Protein AF-A0A8J7UE55-F1 (afdb_monomer)

Secondary structure (DSSP, 8-state):
--PPPP-------------GGG---EEEEEEEE-SS-EEEEEEE-HHHHTT-EETTEE-TTT--S--PPEEEEEEEEE-SSSEEEEEE--SSTTSPP-EEEEE-TTS-EEEEEETTEEEEEEEEEE-SSEEEEEEE-SSPPPP-HHHHHHHHHHHHHTSSGGGB-S---S---TT-SSB-HHHHHHHHHHHHH-TT---TT-HHHHHHHHHHHHHTTT--STTHHHHHHH-TT--HHHHHHHHHHHHHHHHHHHHHSPPP-

Nearest PDB structures (foldseek):
  4qxz-assembly1_B  TM=2.255E-01  e=7.681E-02  Staphylococcus aureus subsp. aureus Mu50
  3s6p-assembly1_C  TM=3.732E-01  e=8.915E+00  Helicoverpa armigera stunt virus
  2qud-assembly1_B  TM=2.107E-01  e=5.389E+00  Pseudomonas phage PP7
  7kxk-assembly1_B  TM=2.171E-01  e=9.427E+00  Severe acute respiratory syndrome coronavirus 2

Foldseek 3Di:
DDDDDDDDDPDPPDPPPPPPPQDDQKWKDKFWDDPFKTKDKIFAFQQLLQLQAALVFGNPVSDDPGDGTDIWIWIWGDDDLFKIWIFTQHSDNPQGTTWMFGADNVSHGAWIDGSSAIFGWPDWDDDPTITMTMTRNRHHDAADPLLLQLLVQLLVCLVDPVQADLQDPLDEDPPRSHDQSNNSSQVSCCVRVNPPRGDCRRSSNSLLQVLCVPLVPPQDDDDSRNSSSNRPPNDSVSVSVSSVVSSVVSVVSVVVDDPRD

Mean predicted aligned error: 7.4 Å

Sequence (261 aa):
MKAKPWLFLVSMLAVSTAHADLYNDTIICNLKKTSTYYEGDCYVPNQVNDLAVNFAGLNPQYAKPYAPDRRVNTRIKPSDKSVWVGAMQGRKVEDPTLFELVLNDKGAPIYGKLPYGWFNVRQAVVTDKTLSVAFDASRQTPPTDADLLIVREAKRLLAKESDWNRRCTRKCSNEDKTYSIFCAMMKAQENVLGKGNVHYRQPAMQAFRETLNTMGKGRFDKHRLMDWNNHPDTTFAEVRELFDVTEKNMLKWRKEAPAAR

Radius of gyration: 22.14 Å; Cα contacts (8 Å, |Δi|>4): 472; chains: 1; bounding box: 92×38×64 Å

pLDDT: mean 88.35, std 16.39, range [35.41, 98.62]

Solvent-accessible surface area (backbone atoms only — not comparable to full-atom values): 14505 Å² total; per-residue (Å²): 142,82,87,81,85,82,82,81,82,79,80,78,78,75,82,76,78,83,76,74,88,79,72,72,38,52,34,43,32,54,21,38,51,59,98,78,35,30,39,37,42,27,37,35,25,42,38,46,58,57,56,14,44,34,69,96,13,77,38,71,92,52,40,70,78,94,56,76,58,44,78,34,66,31,37,34,26,82,71,57,80,48,36,28,44,37,38,24,72,27,80,45,91,85,41,64,61,28,30,33,38,36,33,42,99,86,60,48,67,48,32,33,47,40,52,64,35,34,24,36,43,71,46,76,49,79,58,98,54,35,40,38,40,30,28,39,47,55,27,31,51,57,46,51,73,68,28,53,50,21,50,53,45,19,46,58,61,46,69,48,68,88,21,50,35,52,77,50,78,87,75,71,62,96,80,60,82,48,31,23,70,62,39,23,43,53,50,16,27,31,74,72,62,33,86,90,62,59,54,89,54,35,48,46,53,44,40,49,53,56,47,37,73,71,72,42,80,79,46,47,72,96,47,51,63,45,36,35,51,44,33,89,87,56,46,64,68,57,54,54,46,51,49,54,53,26,53,54,49,42,59,48,43,45,70,70,45,74,78,88,127

Structure (mmCIF, N/CA/C/O backbone):
data_AF-A0A8J7UE55-F1
#
_entry.id   AF-A0A8J7UE55-F1
#
loop_
_atom_site.group_PDB
_atom_site.id
_atom_site.type_symbol
_atom_site.label_atom_id
_atom_site.label_alt_id
_atom_site.label_comp_id
_atom_site.label_asym_id
_atom_site.label_entity_id
_atom_site.label_seq_id
_atom_site.pdbx_PDB_ins_code
_atom_site.Cartn_x
_atom_site.Cartn_y
_atom_site.Cartn_z
_atom_site.occupancy
_atom_site.B_iso_or_equiv
_atom_site.auth_seq_id
_atom_site.auth_comp_id
_atom_site.auth_asym_id
_atom_site.auth_atom_id
_atom_site.pdbx_PDB_model_num
ATOM 1 N N . MET A 1 1 ? 65.317 11.809 37.899 1.00 42.47 1 MET A N 1
ATOM 2 C CA . MET A 1 1 ? 63.971 12.423 37.934 1.00 42.47 1 MET A CA 1
ATOM 3 C C . MET A 1 1 ? 63.513 12.668 36.501 1.00 42.47 1 MET A C 1
ATOM 5 O O . MET A 1 1 ? 64.093 13.512 35.837 1.00 42.47 1 MET A O 1
ATOM 9 N N . LYS A 1 2 ? 62.560 11.886 35.981 1.00 37.53 2 LYS A N 1
ATOM 10 C CA . LYS A 1 2 ? 61.924 12.128 34.672 1.00 37.53 2 LYS A CA 1
ATOM 11 C C . LYS A 1 2 ? 60.417 11.944 34.846 1.00 37.53 2 LYS A C 1
ATOM 13 O O . LYS A 1 2 ? 59.974 10.867 35.234 1.00 37.53 2 LYS A O 1
ATOM 18 N N . ALA A 1 3 ? 59.675 13.031 34.655 1.00 38.56 3 ALA A N 1
ATOM 19 C CA . ALA A 1 3 ? 58.233 13.111 34.844 1.00 38.56 3 ALA A CA 1
ATOM 20 C C . ALA A 1 3 ? 57.483 12.397 33.704 1.00 38.56 3 ALA A C 1
ATOM 22 O O . ALA A 1 3 ? 57.869 12.507 32.541 1.00 38.56 3 ALA A O 1
ATOM 23 N N . LYS A 1 4 ? 56.416 11.666 34.047 1.00 36.38 4 LYS A N 1
ATOM 24 C CA . LYS A 1 4 ? 55.451 11.093 33.093 1.00 36.38 4 LYS A CA 1
ATOM 25 C C . LYS A 1 4 ? 54.432 12.167 32.683 1.00 36.38 4 LYS A C 1
ATOM 27 O O . LYS A 1 4 ? 53.981 12.895 33.566 1.00 36.38 4 LYS A O 1
ATOM 32 N N . PRO A 1 5 ? 54.013 12.245 31.408 1.00 46.22 5 PRO A N 1
ATOM 33 C CA . PRO A 1 5 ? 52.962 13.164 31.001 1.00 46.22 5 PRO A CA 1
ATOM 34 C C . PRO A 1 5 ? 51.584 12.587 31.353 1.00 46.22 5 PRO A C 1
ATOM 36 O O . PRO A 1 5 ? 51.315 11.401 31.154 1.00 4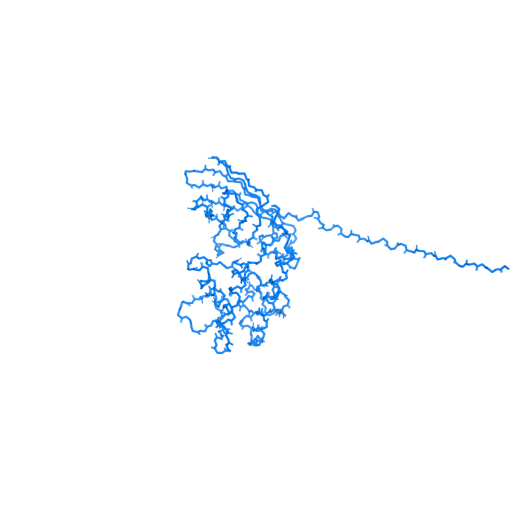6.22 5 PRO A O 1
ATOM 39 N N . TRP A 1 6 ? 50.717 13.439 31.895 1.00 37.59 6 TRP A N 1
ATOM 40 C CA . TRP A 1 6 ? 49.295 13.170 32.092 1.00 37.59 6 TRP A CA 1
ATOM 41 C C . TRP A 1 6 ? 48.556 13.275 30.753 1.00 37.59 6 TRP A C 1
ATOM 43 O O . TRP A 1 6 ? 48.610 14.313 30.095 1.00 37.59 6 TRP A O 1
ATOM 53 N N . LEU A 1 7 ? 47.843 12.214 30.365 1.00 37.59 7 LEU A N 1
ATOM 54 C CA . LEU A 1 7 ? 46.821 12.285 29.321 1.00 37.59 7 LEU A CA 1
ATOM 55 C C . LEU A 1 7 ? 45.587 12.994 29.895 1.00 37.59 7 LEU A C 1
ATOM 57 O O . LEU A 1 7 ? 44.923 12.461 30.782 1.00 37.59 7 LEU A O 1
ATOM 61 N N . PHE A 1 8 ? 45.254 14.164 29.357 1.00 35.84 8 PHE A N 1
ATOM 62 C CA . PHE A 1 8 ? 43.928 14.755 29.519 1.00 35.84 8 PHE A CA 1
ATOM 63 C C . PHE A 1 8 ? 42.956 14.054 28.561 1.00 35.84 8 PHE A C 1
ATOM 65 O O . PHE A 1 8 ? 43.042 14.226 27.346 1.00 35.84 8 PHE A O 1
ATOM 72 N N . LEU A 1 9 ? 42.025 13.265 29.103 1.00 36.81 9 LEU A N 1
ATOM 73 C CA . LEU A 1 9 ? 40.836 12.841 28.368 1.00 36.81 9 LEU A CA 1
ATOM 74 C C . LEU A 1 9 ? 39.880 14.035 28.264 1.00 36.81 9 LEU A C 1
ATOM 76 O O . LEU A 1 9 ? 39.238 14.418 29.240 1.00 36.81 9 LEU A O 1
ATOM 80 N N . VAL A 1 10 ? 39.766 14.610 27.069 1.00 39.53 10 VAL A N 1
ATOM 81 C CA . VAL A 1 10 ? 38.656 15.503 26.726 1.00 39.53 10 VAL A CA 1
ATOM 82 C C . VAL A 1 10 ? 37.446 14.618 26.443 1.00 39.53 10 VAL A C 1
ATOM 84 O O . VAL A 1 10 ? 37.357 13.979 25.397 1.00 39.53 10 VAL A O 1
ATOM 87 N N . SER A 1 11 ? 36.529 14.541 27.406 1.00 38.59 11 SER A N 1
ATOM 88 C CA . SER A 1 11 ? 35.232 13.896 27.214 1.00 38.59 11 SER A CA 1
ATOM 89 C C . SER A 1 11 ? 34.395 14.772 26.280 1.00 38.59 11 SER A C 1
ATOM 91 O O . SER A 1 11 ? 33.903 15.827 26.681 1.00 38.59 11 SER A O 1
ATOM 93 N N . MET A 1 12 ? 34.270 14.373 25.013 1.00 38.62 12 MET A N 1
ATOM 94 C CA . MET A 1 12 ? 33.259 14.941 24.127 1.00 38.62 12 MET A CA 1
ATOM 95 C C . MET A 1 12 ? 31.891 14.470 24.621 1.00 38.62 12 MET A C 1
ATOM 97 O O . MET A 1 12 ? 31.487 13.333 24.383 1.00 38.62 12 MET A O 1
ATOM 101 N N . LEU A 1 13 ? 31.182 15.353 25.322 1.00 39.91 13 LEU A N 1
ATOM 102 C CA . LEU A 1 13 ? 29.751 15.214 25.555 1.00 39.91 13 LEU A CA 1
ATOM 103 C C . LEU A 1 13 ? 29.060 15.195 24.189 1.00 39.91 13 LEU A C 1
ATOM 105 O O . LEU A 1 13 ? 28.904 16.227 23.538 1.00 39.91 13 LEU A O 1
ATOM 109 N N . ALA A 1 14 ? 28.678 14.002 23.740 1.00 40.34 14 ALA A N 1
ATOM 110 C CA . ALA A 1 14 ? 27.776 13.848 22.617 1.00 40.34 14 ALA A CA 1
ATOM 111 C C . ALA A 1 14 ? 26.457 14.536 22.986 1.00 40.34 14 ALA A C 1
ATOM 113 O O . ALA A 1 14 ? 25.750 14.107 23.900 1.00 40.34 14 ALA A O 1
ATOM 114 N N . VAL A 1 15 ? 26.135 15.622 22.285 1.00 37.19 15 VAL A N 1
ATOM 115 C CA . VAL A 1 15 ? 24.808 16.233 22.336 1.00 37.19 15 VAL A CA 1
ATOM 116 C C . VAL A 1 15 ? 23.848 15.231 21.701 1.00 37.19 15 VAL A C 1
ATOM 118 O O . VAL A 1 15 ? 23.709 15.157 20.481 1.00 37.19 15 VAL A O 1
ATOM 121 N N . SER A 1 16 ? 23.228 14.402 22.540 1.00 37.88 16 SER A N 1
ATOM 122 C CA . SER A 1 16 ? 22.093 13.574 22.151 1.00 37.88 16 SER A CA 1
ATOM 123 C C . SER A 1 16 ? 20.970 14.515 21.740 1.00 37.88 16 SER A C 1
ATOM 125 O O . SER A 1 16 ? 20.352 15.169 22.579 1.00 37.88 16 SER A O 1
ATOM 127 N N . THR A 1 17 ? 20.726 14.625 20.439 1.00 38.44 17 THR A N 1
ATOM 128 C CA . THR A 1 17 ? 19.590 15.382 19.931 1.00 38.44 17 THR A CA 1
ATOM 129 C C . THR A 1 17 ? 18.314 14.589 20.214 1.00 38.44 17 THR A C 1
ATOM 131 O O . THR A 1 17 ? 17.905 13.716 19.452 1.00 38.44 17 THR A O 1
ATOM 134 N N . ALA A 1 18 ? 17.691 14.873 21.356 1.00 39.62 18 ALA A N 1
ATOM 135 C CA . ALA A 1 18 ? 16.354 14.409 21.693 1.00 39.62 18 ALA A CA 1
ATOM 136 C C . ALA A 1 18 ? 15.332 15.045 20.728 1.00 39.62 18 ALA A C 1
ATOM 138 O O . ALA A 1 18 ? 14.741 16.077 21.015 1.00 39.62 18 ALA A O 1
ATOM 139 N N . HIS A 1 19 ? 15.150 14.441 19.553 1.00 40.53 19 HIS A N 1
ATOM 140 C CA . HIS A 1 19 ? 14.040 14.732 18.632 1.00 40.53 19 HIS A CA 1
ATOM 141 C C . HIS A 1 19 ? 12.886 13.721 18.788 1.00 40.53 19 HIS A C 1
ATOM 143 O O . HIS A 1 19 ? 11.998 13.657 17.941 1.00 40.53 19 HIS A O 1
ATOM 149 N N . ALA A 1 20 ? 12.907 12.896 19.840 1.00 42.59 20 ALA A N 1
ATOM 150 C CA . ALA A 1 20 ? 12.009 11.752 19.992 1.00 42.59 20 ALA A CA 1
ATOM 151 C C . ALA A 1 20 ? 10.615 12.096 20.560 1.00 42.59 20 ALA A C 1
ATOM 153 O O . ALA A 1 20 ? 9.701 11.294 20.406 1.00 42.59 20 ALA A O 1
ATOM 154 N N . ASP A 1 21 ? 10.414 13.284 21.143 1.00 45.59 21 ASP A N 1
ATOM 155 C CA . ASP A 1 21 ? 9.229 13.563 21.977 1.00 45.59 21 ASP A CA 1
ATOM 156 C C . ASP A 1 21 ? 8.049 14.256 21.259 1.00 45.59 21 ASP A C 1
ATOM 158 O O . ASP A 1 21 ? 7.079 14.643 21.904 1.00 45.59 21 ASP A O 1
ATOM 162 N N . LEU A 1 22 ? 8.083 14.422 19.928 1.00 56.59 22 LEU A N 1
ATOM 163 C CA . LEU A 1 22 ? 7.038 15.163 19.185 1.00 56.59 22 LEU A CA 1
ATOM 164 C C . LEU A 1 22 ? 6.300 14.348 18.109 1.00 56.59 22 LEU A C 1
ATOM 166 O O . LEU A 1 22 ? 5.486 14.902 17.365 1.00 56.59 22 LEU A O 1
ATOM 170 N N . TYR A 1 23 ? 6.569 13.046 17.998 1.00 71.75 23 TYR A N 1
ATOM 171 C CA . TYR A 1 23 ? 5.934 12.193 16.995 1.00 71.75 23 TYR A CA 1
ATOM 172 C C . TYR A 1 23 ? 4.793 11.374 17.605 1.00 71.75 23 TYR A C 1
ATOM 174 O O . TYR A 1 23 ? 5.037 10.421 18.340 1.00 71.75 23 TYR A O 1
ATOM 182 N N . ASN A 1 24 ? 3.544 11.721 17.269 1.00 83.56 24 ASN A N 1
ATOM 183 C CA . ASN A 1 24 ? 2.426 10.815 17.512 1.00 83.56 24 ASN A CA 1
ATOM 184 C C . ASN A 1 24 ? 2.480 9.681 16.480 1.00 83.56 24 ASN A C 1
ATOM 186 O O . ASN A 1 24 ? 2.217 9.879 15.295 1.00 83.56 24 ASN A O 1
ATOM 190 N N . ASP A 1 25 ? 2.825 8.488 16.947 1.00 89.69 25 ASP A N 1
ATOM 191 C CA . ASP A 1 25 ? 2.945 7.284 16.134 1.00 89.69 25 ASP A CA 1
ATOM 192 C C . ASP A 1 25 ? 1.694 6.405 16.176 1.00 89.69 25 ASP A C 1
ATOM 194 O O . ASP A 1 25 ? 1.741 5.253 15.756 1.00 89.69 25 ASP A O 1
ATOM 198 N N . THR A 1 26 ? 0.584 6.906 16.720 1.00 95.06 26 THR A N 1
ATOM 199 C CA . THR A 1 26 ? -0.604 6.099 16.986 1.00 95.06 26 THR A CA 1
ATOM 200 C C . THR A 1 26 ? -1.811 6.637 16.236 1.00 95.06 26 THR A C 1
ATOM 202 O O . THR A 1 26 ? -2.227 7.777 16.425 1.00 95.06 26 THR A O 1
ATOM 205 N N . ILE A 1 27 ? -2.429 5.786 15.416 1.00 97.38 27 ILE A N 1
ATOM 206 C CA . ILE A 1 27 ? -3.754 6.067 14.850 1.00 97.38 27 ILE A CA 1
ATOM 207 C C . ILE A 1 27 ? -4.789 5.517 15.826 1.00 97.38 27 ILE A C 1
ATOM 209 O O . ILE A 1 27 ? -4.758 4.325 16.127 1.00 97.38 27 ILE A O 1
ATOM 213 N N . ILE A 1 28 ? -5.713 6.354 16.295 1.00 97.50 28 ILE A N 1
ATOM 214 C CA . ILE A 1 28 ? -6.737 5.954 17.271 1.00 97.50 28 ILE A CA 1
ATOM 215 C C . ILE A 1 28 ? -8.115 6.077 16.639 1.00 97.50 28 ILE A C 1
ATOM 217 O O . ILE A 1 28 ? -8.499 7.163 16.217 1.00 97.50 28 ILE A O 1
ATOM 221 N N . CYS A 1 29 ? -8.881 4.991 16.630 1.00 98.38 29 CYS A N 1
ATOM 222 C CA . CYS A 1 29 ? -10.274 4.970 16.201 1.00 98.38 29 CYS A CA 1
ATOM 223 C C . CYS A 1 29 ? -11.200 4.685 17.375 1.00 98.38 29 CYS A C 1
ATOM 225 O O . CYS A 1 29 ? -11.009 3.698 18.083 1.00 98.38 29 CYS A O 1
ATOM 227 N N . ASN A 1 30 ? -12.240 5.501 17.532 1.00 98.19 30 ASN A N 1
ATOM 228 C CA . ASN A 1 30 ? -13.292 5.304 18.523 1.00 98.19 30 ASN A CA 1
ATOM 229 C C . ASN A 1 30 ? -14.647 5.300 17.822 1.00 98.19 30 ASN A C 1
ATOM 231 O O . ASN A 1 30 ? -15.144 6.337 17.378 1.00 98.19 30 ASN A O 1
ATOM 235 N N . LEU A 1 31 ? -15.230 4.111 17.709 1.00 98.38 31 LEU A N 1
ATOM 236 C CA . LEU A 1 31 ? -16.425 3.852 16.921 1.00 98.38 31 LEU A CA 1
ATOM 237 C C . LEU A 1 31 ? -17.547 3.334 17.827 1.00 98.38 31 LEU A C 1
ATOM 239 O O . LEU A 1 31 ? -17.320 2.536 18.740 1.00 98.38 31 LEU A O 1
ATOM 243 N N . LYS A 1 32 ? -18.776 3.772 17.564 1.00 98.19 32 LYS A N 1
ATOM 244 C CA . LYS A 1 32 ? -19.992 3.334 18.255 1.00 98.19 32 LYS A CA 1
ATOM 245 C C . LYS A 1 32 ? -20.803 2.437 17.336 1.00 98.19 32 LYS A C 1
ATOM 247 O O . LYS A 1 32 ? -20.919 2.705 16.144 1.00 98.19 32 LYS A O 1
ATOM 252 N N . LYS A 1 33 ? -21.370 1.373 17.892 1.00 97.06 33 LYS A N 1
ATOM 253 C CA . LYS A 1 33 ? -22.217 0.453 17.146 1.00 97.06 33 LYS A CA 1
ATOM 254 C C . LYS A 1 33 ? -23.541 1.134 16.794 1.00 97.06 33 LYS A C 1
ATOM 256 O O . LYS A 1 33 ? -24.223 1.677 17.660 1.00 97.06 33 LYS A O 1
ATOM 261 N N . THR A 1 34 ? -23.884 1.093 15.519 1.00 94.94 34 THR A N 1
ATOM 262 C CA . THR A 1 34 ? -25.193 1.411 14.950 1.00 94.94 34 THR A CA 1
ATOM 263 C C . THR A 1 34 ? -25.933 0.097 14.661 1.00 94.94 34 THR A C 1
ATOM 265 O O . THR A 1 34 ? -25.590 -0.946 15.215 1.00 94.94 34 THR A O 1
ATOM 268 N N . SER A 1 35 ? -26.963 0.089 13.811 1.00 88.75 35 SER A N 1
ATOM 269 C CA . SER A 1 35 ? -27.686 -1.154 13.494 1.00 88.75 35 SER A CA 1
ATOM 270 C C . SER A 1 35 ? -26.795 -2.209 12.825 1.00 88.75 35 SER A C 1
ATOM 272 O O . SER A 1 35 ? -26.914 -3.394 13.121 1.00 88.75 35 SER A O 1
ATOM 274 N N . THR A 1 36 ? -25.898 -1.783 11.929 1.00 91.38 36 THR A N 1
ATOM 275 C CA . THR A 1 36 ? -25.122 -2.686 11.052 1.00 91.38 36 THR A CA 1
ATOM 276 C C . THR A 1 36 ? -23.616 -2.422 11.087 1.00 91.38 36 THR A C 1
ATOM 278 O O . THR A 1 36 ? -22.831 -3.286 10.700 1.00 91.38 36 THR A O 1
ATOM 281 N N . TYR A 1 37 ? -23.194 -1.242 11.540 1.00 96.69 37 TYR A N 1
ATOM 282 C CA . TYR A 1 37 ? -21.803 -0.798 11.503 1.00 96.69 37 TYR A CA 1
ATOM 283 C C . TYR A 1 37 ? -21.333 -0.375 12.891 1.00 96.69 37 TYR A C 1
ATOM 285 O O . TYR A 1 37 ? -22.131 -0.050 13.759 1.00 96.69 37 TYR A O 1
ATOM 293 N N . TYR A 1 38 ? -20.025 -0.332 13.091 1.00 97.88 38 TYR A N 1
ATOM 294 C CA . TYR A 1 38 ? -19.404 0.579 14.040 1.00 97.88 38 TYR A CA 1
ATOM 295 C C . TYR A 1 38 ? -19.020 1.840 13.271 1.00 97.88 38 TYR A C 1
ATOM 297 O O . TYR A 1 38 ? -18.336 1.740 12.255 1.00 97.88 38 TYR A O 1
ATOM 305 N N . GLU A 1 39 ? -19.456 3.007 13.734 1.00 98.06 39 GLU A N 1
ATOM 306 C CA . GLU A 1 39 ? -19.232 4.298 13.078 1.00 98.06 39 GLU A CA 1
ATOM 307 C C . GLU A 1 39 ? -18.692 5.326 14.071 1.00 98.06 39 GLU A C 1
ATOM 309 O O . GLU A 1 39 ? -19.047 5.322 15.251 1.00 98.06 39 GLU A O 1
ATOM 314 N N . GLY A 1 40 ? -17.816 6.210 13.609 1.00 97.44 40 GLY A N 1
ATOM 315 C CA . GLY A 1 40 ? -17.213 7.237 14.447 1.00 97.44 40 GLY A CA 1
ATOM 316 C C . GLY A 1 40 ? -15.987 7.844 13.792 1.00 97.44 40 GLY A C 1
ATOM 317 O O . GLY A 1 40 ? -15.925 7.978 12.570 1.00 97.44 40 GLY A O 1
ATOM 318 N N . ASP A 1 41 ? -15.008 8.188 14.618 1.00 97.25 41 ASP A N 1
ATOM 319 C CA . ASP A 1 41 ? -13.835 8.936 14.191 1.00 97.25 41 ASP A CA 1
ATOM 320 C C . ASP A 1 41 ? -12.551 8.157 14.411 1.00 97.25 41 ASP A C 1
ATOM 322 O O . ASP A 1 41 ? -12.364 7.508 15.443 1.00 97.25 41 ASP A O 1
ATOM 326 N N . CYS A 1 42 ? -11.642 8.304 13.453 1.00 97.81 42 CYS A N 1
ATOM 327 C CA . CYS A 1 42 ? -10.237 7.990 13.621 1.00 97.81 42 CYS A CA 1
ATOM 328 C C . CYS A 1 42 ? -9.410 9.274 13.606 1.00 97.81 42 CYS A C 1
ATOM 330 O O . CYS A 1 42 ? -9.633 10.152 12.774 1.00 97.81 42 CYS A O 1
ATOM 332 N N . TYR 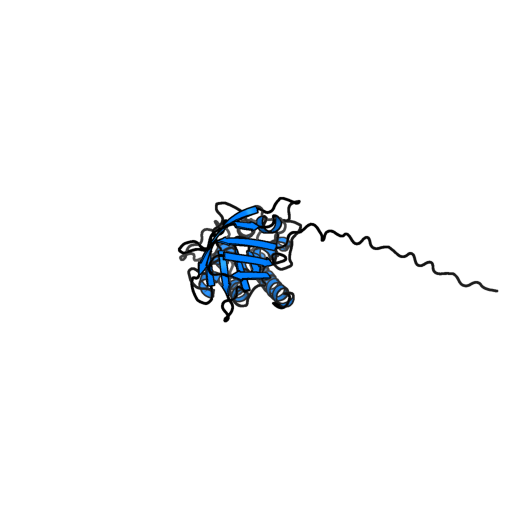A 1 43 ? -8.441 9.368 14.507 1.00 96.81 43 TYR A N 1
ATOM 333 C CA . TYR A 1 43 ? -7.452 10.435 14.562 1.00 96.81 43 TYR A CA 1
ATOM 334 C C . TYR A 1 43 ? -6.171 9.917 13.918 1.00 96.81 43 TYR A C 1
ATOM 336 O O . TYR A 1 43 ? -5.567 8.958 14.399 1.00 96.81 43 TYR A O 1
ATOM 344 N N . VAL A 1 44 ? -5.819 10.504 12.777 1.00 95.62 44 VAL A N 1
ATOM 345 C CA . VAL A 1 44 ? -4.679 10.106 11.951 1.00 95.62 44 VAL A CA 1
ATOM 346 C C . VAL A 1 44 ? -3.558 11.127 12.149 1.00 95.62 44 VAL A C 1
ATOM 348 O O . VAL A 1 44 ? -3.749 12.287 11.763 1.00 95.62 44 VAL A O 1
ATOM 351 N N . PRO A 1 45 ? -2.392 10.726 12.688 1.00 93.94 45 PRO A N 1
ATOM 352 C CA . PRO A 1 45 ? -1.263 11.629 12.856 1.00 93.94 45 PRO A CA 1
ATOM 353 C C . PRO A 1 45 ? -0.833 12.282 11.548 1.00 93.94 45 PRO A C 1
ATOM 355 O O . PRO A 1 45 ? -0.923 11.673 10.474 1.00 93.94 45 PRO A O 1
ATOM 358 N N . ASN A 1 46 ? -0.335 13.518 11.620 1.00 91.25 46 ASN A N 1
ATOM 359 C CA . ASN A 1 46 ? 0.000 14.293 10.425 1.00 91.25 46 ASN A CA 1
ATOM 360 C C . ASN A 1 46 ? 0.970 13.548 9.493 1.00 91.25 46 ASN A C 1
ATOM 362 O O . ASN A 1 46 ? 0.765 13.496 8.286 1.00 91.25 46 ASN A O 1
ATOM 366 N N . GLN A 1 47 ? 1.986 12.891 10.045 1.00 91.38 47 GLN A N 1
ATOM 367 C CA . GLN A 1 47 ? 2.997 12.177 9.268 1.00 91.38 47 GLN A CA 1
ATOM 368 C C . GLN A 1 47 ? 2.420 10.931 8.578 1.00 91.38 47 GLN A C 1
ATOM 370 O O . GLN A 1 47 ? 2.824 10.591 7.464 1.00 91.38 47 GLN A O 1
ATOM 375 N N . VAL A 1 48 ? 1.436 10.273 9.200 1.00 93.56 48 VAL A N 1
ATOM 376 C CA . VAL A 1 48 ? 0.670 9.188 8.570 1.00 93.56 48 VAL A CA 1
ATOM 377 C C . VAL A 1 48 ? -0.180 9.752 7.433 1.00 93.56 48 VAL A C 1
ATOM 379 O O . VAL A 1 48 ? -0.150 9.233 6.315 1.00 93.56 48 VAL A O 1
ATOM 382 N N . ASN A 1 49 ? -0.895 10.853 7.684 1.00 91.81 49 ASN A N 1
ATOM 383 C CA . ASN A 1 49 ? -1.710 11.530 6.678 1.00 91.81 49 ASN A CA 1
ATOM 384 C C . ASN A 1 49 ? -0.861 12.043 5.498 1.00 91.81 49 ASN A C 1
ATOM 386 O O . ASN A 1 49 ? -1.300 11.983 4.348 1.00 91.81 49 ASN A O 1
ATOM 390 N N . ASP A 1 50 ? 0.374 12.473 5.753 1.00 89.94 50 ASP A N 1
ATOM 391 C CA . ASP A 1 50 ? 1.343 12.892 4.742 1.00 89.94 50 ASP A CA 1
ATOM 392 C C . ASP A 1 50 ? 2.023 11.731 4.009 1.00 89.94 50 ASP A C 1
ATOM 394 O O . ASP A 1 50 ? 2.675 11.965 2.986 1.00 89.94 50 ASP A O 1
ATOM 398 N N . LEU A 1 51 ? 1.766 10.486 4.433 1.00 90.94 51 LEU A N 1
ATOM 399 C CA . LEU A 1 51 ? 2.332 9.260 3.864 1.00 90.94 51 LEU A CA 1
ATOM 400 C C . LEU A 1 51 ? 3.855 9.198 4.039 1.00 90.94 51 LEU A C 1
ATOM 402 O O . LEU A 1 51 ? 4.568 8.735 3.146 1.00 90.94 51 LEU A O 1
ATOM 406 N N . ALA A 1 52 ? 4.337 9.709 5.172 1.00 92.06 52 ALA A N 1
ATOM 407 C CA . ALA A 1 52 ? 5.746 9.738 5.541 1.00 92.06 52 ALA A CA 1
ATOM 408 C C . ALA A 1 52 ? 6.183 8.489 6.322 1.00 92.06 52 ALA A C 1
ATOM 410 O O . ALA A 1 52 ? 7.374 8.302 6.544 1.00 92.06 52 ALA A O 1
ATOM 411 N N . VAL A 1 53 ? 5.247 7.635 6.745 1.00 93.50 53 VAL A N 1
ATOM 412 C CA . VAL A 1 53 ? 5.555 6.396 7.469 1.00 93.50 53 VAL A CA 1
ATOM 413 C C . VAL A 1 53 ? 5.820 5.256 6.486 1.00 93.50 53 VAL A C 1
ATOM 415 O O . VAL A 1 53 ? 4.943 4.856 5.719 1.00 93.50 53 VAL A O 1
ATOM 418 N N . ASN A 1 54 ? 7.034 4.722 6.547 1.00 93.25 54 ASN A N 1
ATOM 419 C CA . ASN A 1 54 ? 7.589 3.693 5.673 1.00 93.25 54 ASN A CA 1
ATOM 420 C C . ASN A 1 54 ? 7.837 2.376 6.442 1.00 93.25 54 ASN A C 1
ATOM 422 O O . ASN A 1 54 ? 7.565 2.291 7.643 1.00 93.25 54 ASN A O 1
ATOM 426 N N . PHE A 1 55 ? 8.394 1.347 5.794 1.00 93.38 55 PHE A N 1
ATOM 427 C CA . PHE A 1 55 ? 8.766 0.087 6.471 1.00 93.38 55 PHE A CA 1
ATOM 428 C C . PHE A 1 55 ? 9.854 0.265 7.538 1.00 93.38 55 PHE A C 1
ATOM 430 O O . PHE A 1 55 ? 9.817 -0.382 8.584 1.00 93.38 55 PHE A O 1
ATOM 437 N N . ALA A 1 56 ? 10.810 1.164 7.293 1.00 89.00 56 ALA A N 1
ATOM 438 C CA . ALA A 1 56 ? 11.851 1.520 8.262 1.00 89.00 56 ALA A CA 1
ATOM 439 C C . ALA A 1 56 ? 11.378 2.539 9.320 1.00 89.00 56 ALA A C 1
ATOM 441 O O . ALA A 1 56 ? 12.132 2.873 10.231 1.00 89.00 56 ALA A O 1
ATOM 442 N N . GLY A 1 57 ? 10.138 3.024 9.206 1.00 91.12 57 GLY A N 1
ATOM 443 C CA . GLY A 1 57 ? 9.539 4.025 10.082 1.00 91.12 57 GLY A CA 1
ATOM 444 C C . GLY A 1 57 ? 9.400 5.399 9.436 1.00 91.12 57 GLY A C 1
ATOM 445 O O . GLY A 1 57 ? 9.213 5.503 8.223 1.00 91.12 57 GLY A O 1
ATOM 446 N N . LEU A 1 58 ? 9.430 6.461 10.241 1.00 90.88 58 LEU A N 1
ATOM 447 C CA . LEU A 1 58 ? 9.218 7.827 9.765 1.00 90.88 58 LEU A CA 1
ATOM 448 C C . LEU A 1 58 ? 10.316 8.266 8.784 1.00 90.88 58 LEU A C 1
ATOM 450 O O . LEU A 1 58 ? 11.501 8.262 9.111 1.00 90.88 58 LEU A O 1
ATOM 454 N N . ASN A 1 59 ? 9.912 8.710 7.597 1.00 89.56 59 ASN A N 1
ATOM 455 C CA . ASN A 1 59 ? 10.789 9.349 6.630 1.00 89.56 59 ASN A CA 1
ATOM 456 C C . ASN A 1 59 ? 10.715 10.883 6.779 1.00 89.56 59 ASN A C 1
ATOM 458 O O . ASN A 1 59 ? 9.722 11.490 6.356 1.00 89.56 59 ASN A O 1
ATOM 462 N N . PRO A 1 60 ? 11.763 11.534 7.319 1.00 86.44 60 PRO A N 1
ATOM 463 C CA . PRO A 1 60 ? 11.751 12.969 7.587 1.00 86.44 60 PRO A CA 1
ATOM 464 C C . PRO A 1 60 ? 11.681 13.822 6.314 1.00 86.44 60 PRO A C 1
ATOM 466 O O . PRO A 1 60 ? 11.248 14.965 6.384 1.00 86.44 60 PRO A O 1
ATOM 469 N N . GLN A 1 61 ? 12.031 13.277 5.142 1.00 83.94 61 GLN A N 1
ATOM 470 C CA . GLN A 1 61 ? 11.905 13.986 3.864 1.00 83.94 61 GLN A CA 1
ATOM 471 C C . GLN A 1 61 ? 10.446 14.337 3.532 1.00 83.94 61 GLN A C 1
ATOM 473 O O . GLN A 1 61 ? 10.183 15.335 2.865 1.00 83.94 61 GLN A O 1
ATOM 478 N N . TYR A 1 62 ? 9.498 13.504 3.970 1.00 83.06 62 TYR A N 1
ATOM 479 C CA . TYR A 1 62 ? 8.069 13.682 3.697 1.00 83.06 62 TYR A CA 1
ATOM 480 C C . TYR A 1 62 ? 7.280 14.151 4.917 1.00 83.06 62 TYR A C 1
ATOM 482 O O . TYR A 1 62 ? 6.128 14.559 4.771 1.00 83.06 62 TYR A O 1
ATOM 490 N N . ALA A 1 63 ? 7.878 14.084 6.106 1.00 83.75 63 ALA A N 1
ATOM 491 C CA . ALA A 1 63 ? 7.259 14.543 7.334 1.00 83.75 63 ALA A CA 1
ATOM 492 C C . ALA A 1 63 ? 7.235 16.076 7.351 1.00 83.75 63 ALA A C 1
ATOM 494 O O . ALA A 1 63 ? 8.279 16.726 7.404 1.00 83.75 63 ALA A O 1
ATOM 495 N N . LYS A 1 64 ? 6.042 16.669 7.304 1.00 78.81 64 LYS A N 1
ATOM 496 C CA . LYS A 1 64 ? 5.897 18.112 7.508 1.00 78.81 64 LYS A CA 1
ATOM 497 C C . LYS A 1 64 ? 5.987 18.459 9.000 1.00 78.81 64 LYS A C 1
ATOM 499 O O . LYS A 1 64 ? 5.690 17.599 9.836 1.00 78.81 64 LYS A O 1
ATOM 504 N N . PRO A 1 65 ? 6.357 19.711 9.340 1.00 72.19 65 PRO A N 1
ATOM 505 C CA . PRO A 1 65 ? 6.304 20.208 10.710 1.00 72.19 65 PRO A CA 1
ATOM 506 C C . PRO A 1 65 ? 4.935 19.974 11.355 1.00 72.19 65 PRO A C 1
ATOM 508 O O . PRO A 1 65 ? 3.924 19.851 10.660 1.00 72.19 65 PRO A O 1
ATOM 511 N N . TYR A 1 66 ? 4.932 19.901 12.687 1.00 66.50 66 TYR A N 1
ATOM 512 C CA . TYR A 1 66 ? 3.784 19.521 13.507 1.00 66.50 66 TYR A CA 1
ATOM 513 C C . TYR A 1 66 ? 2.481 20.205 13.063 1.00 66.50 66 TYR A C 1
ATOM 515 O O . TYR A 1 66 ? 2.375 21.431 13.033 1.00 66.50 66 TYR A O 1
ATOM 523 N N . ALA A 1 67 ? 1.487 19.382 12.739 1.00 72.75 67 ALA A N 1
ATOM 524 C CA . ALA A 1 67 ? 0.112 19.779 12.479 1.00 72.75 67 ALA A CA 1
ATOM 525 C C . ALA A 1 67 ? -0.792 18.883 13.340 1.00 72.75 67 ALA A C 1
ATOM 527 O O . ALA A 1 67 ? -0.381 17.762 13.658 1.00 72.75 67 ALA A O 1
ATOM 528 N N . PRO A 1 68 ? -1.991 19.346 13.729 1.00 84.12 68 PRO A N 1
ATOM 529 C CA . PRO A 1 68 ? -2.899 18.537 14.531 1.00 84.12 68 PRO A CA 1
ATOM 530 C C . PRO A 1 68 ? -3.291 17.249 13.800 1.00 84.12 68 PRO A C 1
ATOM 532 O O . PRO A 1 68 ? -3.368 17.218 12.567 1.00 84.12 68 PRO A O 1
ATOM 535 N N . ASP A 1 69 ? -3.589 16.205 14.572 1.00 90.44 69 ASP A N 1
ATOM 536 C CA . ASP A 1 69 ? -4.103 14.948 14.034 1.00 90.44 69 ASP A CA 1
ATOM 537 C C . ASP A 1 69 ? -5.375 15.193 13.223 1.00 90.44 69 ASP A C 1
ATOM 539 O O . ASP A 1 69 ? -6.292 15.920 13.625 1.00 90.44 69 ASP A O 1
ATOM 543 N N . ARG A 1 70 ? -5.454 14.552 12.059 1.00 93.12 70 ARG A N 1
ATOM 544 C CA . ARG A 1 70 ? -6.621 14.660 11.198 1.00 93.12 70 ARG A CA 1
ATOM 545 C C . ARG A 1 70 ? -7.716 13.738 11.713 1.00 93.12 70 ARG A C 1
ATOM 547 O O . ARG A 1 70 ? -7.554 12.520 11.723 1.00 93.12 70 ARG A O 1
ATOM 554 N N . ARG A 1 71 ? -8.868 14.316 12.045 1.00 95.56 71 ARG A N 1
ATOM 555 C CA . ARG A 1 71 ? -10.109 13.572 12.291 1.00 95.56 71 ARG A CA 1
ATOM 556 C C . ARG A 1 71 ? -10.679 13.050 10.969 1.00 95.56 71 ARG A C 1
ATOM 558 O O . ARG A 1 71 ? -10.883 13.821 10.031 1.00 95.56 71 ARG A O 1
ATOM 565 N N . VAL A 1 72 ? -10.940 11.748 10.900 1.00 95.88 72 VAL A N 1
ATOM 566 C CA . VAL A 1 72 ? -11.457 11.053 9.718 1.00 95.88 72 VAL A CA 1
ATOM 567 C C . VAL A 1 72 ? -12.656 10.193 10.097 1.00 95.88 72 VAL A C 1
ATOM 569 O O . VAL A 1 72 ? -12.526 9.227 10.853 1.00 95.88 72 VAL A O 1
ATOM 572 N N . ASN A 1 73 ? -13.811 10.510 9.511 1.00 95.62 73 ASN A N 1
ATOM 573 C CA . ASN A 1 73 ? -15.016 9.701 9.661 1.00 95.62 73 ASN A CA 1
ATOM 574 C C . ASN A 1 73 ? -14.759 8.292 9.123 1.00 95.62 73 ASN A C 1
ATOM 576 O O . ASN A 1 73 ? -14.273 8.117 8.000 1.00 95.62 73 ASN A O 1
ATOM 580 N N . THR A 1 74 ? -15.108 7.299 9.928 1.00 97.19 74 THR A N 1
ATOM 581 C CA . THR A 1 74 ? -14.810 5.899 9.656 1.00 97.19 74 THR A CA 1
ATOM 582 C C . THR A 1 74 ? -15.999 5.030 10.023 1.00 97.19 74 THR A C 1
ATOM 584 O O . THR A 1 74 ? -16.665 5.253 11.035 1.00 97.19 74 THR A O 1
ATOM 587 N N . ARG A 1 75 ? -16.253 4.011 9.202 1.00 97.44 75 ARG A N 1
ATOM 588 C CA . ARG A 1 75 ? -17.221 2.957 9.507 1.00 97.44 75 ARG A CA 1
ATOM 589 C C . ARG A 1 75 ? -16.661 1.588 9.180 1.00 97.44 75 ARG A C 1
ATOM 591 O O . ARG A 1 75 ? -15.946 1.448 8.192 1.00 97.44 75 ARG A O 1
ATOM 598 N N . ILE A 1 76 ? -17.022 0.579 9.958 1.00 98.00 76 ILE A N 1
ATOM 599 C CA . ILE A 1 76 ? -16.598 -0.807 9.748 1.00 98.00 76 ILE A CA 1
ATOM 600 C C . ILE A 1 76 ? -17.674 -1.776 10.212 1.00 98.00 76 ILE A C 1
ATOM 602 O O . ILE A 1 76 ? -18.440 -1.468 11.122 1.00 98.00 76 ILE A O 1
ATOM 606 N N . LYS A 1 77 ? -17.738 -2.954 9.604 1.00 96.31 77 LYS A N 1
ATOM 607 C CA . LYS A 1 77 ? -18.577 -4.053 10.074 1.00 96.31 77 LYS A CA 1
ATOM 608 C C . LYS A 1 77 ? -17.842 -5.388 9.949 1.00 96.31 77 LYS A C 1
ATOM 610 O O . LYS A 1 77 ? -16.962 -5.509 9.092 1.00 96.31 77 LYS A O 1
ATOM 615 N N . PRO A 1 78 ? -18.219 -6.398 10.746 1.00 93.62 78 PRO A N 1
ATOM 616 C CA . PRO A 1 78 ? -17.799 -7.768 10.487 1.00 93.62 78 PRO A CA 1
ATOM 617 C C . PRO A 1 78 ? -18.168 -8.182 9.057 1.00 93.62 78 PRO A C 1
ATOM 619 O O . PRO A 1 78 ? -19.282 -7.904 8.606 1.00 93.62 78 PRO A O 1
ATOM 622 N N . SER A 1 79 ? -17.232 -8.813 8.346 1.00 92.12 79 SER A N 1
ATOM 623 C CA . SER A 1 79 ? -17.474 -9.383 7.013 1.00 92.12 79 SER A CA 1
ATOM 624 C C . SER A 1 79 ? -17.480 -10.903 7.088 1.00 92.12 79 SER A C 1
ATOM 626 O O . SER A 1 79 ? -18.476 -11.539 6.760 1.00 92.12 79 SER A O 1
ATOM 628 N N . ASP A 1 80 ? -16.388 -11.474 7.594 1.00 88.69 80 ASP A N 1
ATOM 629 C CA . ASP A 1 80 ? -16.249 -12.899 7.874 1.00 88.69 80 ASP A CA 1
ATOM 630 C C . ASP A 1 80 ? -15.418 -13.123 9.154 1.00 88.69 80 ASP A C 1
ATOM 632 O O . ASP A 1 80 ? -15.170 -12.191 9.923 1.00 88.69 80 ASP A O 1
ATOM 636 N N . LYS A 1 81 ? -15.024 -14.376 9.421 1.00 85.38 81 LYS A N 1
ATOM 637 C CA . LYS A 1 81 ? -14.265 -14.756 10.627 1.00 85.38 81 LYS A CA 1
ATOM 638 C C . LYS A 1 81 ? -12.840 -14.192 10.671 1.00 85.38 81 LYS A C 1
ATOM 640 O O . LYS A 1 81 ? -12.243 -14.180 11.740 1.00 85.38 81 LYS A O 1
ATOM 645 N N . SER A 1 82 ? -12.301 -13.771 9.534 1.00 89.75 82 SER A N 1
ATOM 646 C CA . SER A 1 82 ? -10.908 -13.359 9.352 1.00 89.75 82 SER A CA 1
ATOM 647 C C . SER A 1 82 ? -10.749 -11.869 9.061 1.00 89.75 82 SER A C 1
ATOM 649 O O . SER A 1 82 ? -9.671 -11.318 9.284 1.00 89.75 82 SER A O 1
ATOM 651 N N . VAL A 1 83 ? -11.804 -11.194 8.592 1.00 94.56 83 VAL A N 1
ATOM 652 C CA . VAL A 1 83 ? -11.731 -9.775 8.244 1.00 94.56 83 VAL A CA 1
ATOM 653 C C . VAL A 1 83 ? -13.013 -9.014 8.564 1.00 94.56 83 VAL A C 1
ATOM 655 O O . VAL A 1 83 ? -14.143 -9.472 8.363 1.00 94.56 83 VAL A O 1
ATOM 658 N N . TRP A 1 84 ? -12.829 -7.797 9.064 1.00 96.44 84 TRP A N 1
ATOM 659 C CA . TRP A 1 84 ? -13.866 -6.772 9.122 1.00 96.44 84 TRP A CA 1
ATOM 660 C C . TRP A 1 84 ? -13.576 -5.727 8.057 1.00 96.44 84 TRP A C 1
ATOM 662 O O . TRP A 1 84 ? -12.420 -5.365 7.849 1.00 96.44 84 TRP A O 1
ATOM 672 N N . VAL A 1 85 ? -14.620 -5.229 7.397 1.00 96.25 85 VAL A N 1
ATOM 673 C CA . VAL A 1 85 ? -14.497 -4.355 6.224 1.00 96.25 85 VAL A CA 1
ATOM 674 C C . VAL A 1 85 ? -15.310 -3.082 6.397 1.00 96.25 85 VAL A C 1
ATOM 676 O O . VAL A 1 85 ? -16.359 -3.053 7.048 1.00 96.25 85 VAL A O 1
ATOM 679 N N . GLY A 1 86 ? -14.815 -2.004 5.810 1.00 95.94 86 GLY A N 1
ATOM 680 C CA . GLY A 1 86 ? -15.277 -0.666 6.112 1.00 95.94 86 GLY A CA 1
ATOM 681 C C . GLY A 1 86 ? -14.716 0.390 5.175 1.00 95.94 86 GLY A C 1
ATOM 682 O O . GLY A 1 86 ? -14.091 0.096 4.156 1.00 95.94 86 GLY A O 1
ATOM 683 N N . ALA A 1 87 ? -14.957 1.645 5.536 1.00 95.88 87 ALA A N 1
ATOM 684 C CA . ALA A 1 87 ? -14.497 2.808 4.798 1.00 95.88 87 ALA A CA 1
ATOM 685 C C . ALA A 1 87 ? -13.892 3.839 5.755 1.00 95.88 87 ALA A C 1
ATOM 687 O O . ALA A 1 87 ? -14.509 4.205 6.754 1.00 95.88 87 ALA A O 1
ATOM 688 N N . MET A 1 88 ? -12.708 4.323 5.389 1.00 95.75 88 MET A N 1
ATOM 689 C CA . MET A 1 88 ? -12.013 5.474 5.962 1.00 95.75 88 MET A CA 1
ATOM 690 C C . MET A 1 88 ? -11.554 6.343 4.789 1.00 95.75 88 MET A C 1
ATOM 692 O O . MET A 1 88 ? -11.122 5.815 3.760 1.00 95.75 88 MET A O 1
ATOM 696 N N . GLN A 1 89 ? -11.678 7.664 4.910 1.00 93.00 89 GLN A N 1
ATOM 697 C CA . GLN A 1 89 ? -11.235 8.588 3.865 1.00 93.00 89 GLN A CA 1
ATOM 698 C C . GLN A 1 89 ? -9.705 8.590 3.752 1.00 93.00 89 GLN A C 1
ATOM 700 O O . GLN A 1 89 ? -9.012 8.583 4.765 1.00 93.00 89 GLN A O 1
ATOM 705 N N . GLY A 1 90 ? -9.170 8.650 2.530 1.00 89.62 90 GLY A N 1
ATOM 706 C CA . GLY A 1 90 ? -7.735 8.824 2.312 1.00 89.62 90 GLY A CA 1
ATOM 707 C C . GLY A 1 90 ? -7.234 10.255 2.510 1.00 89.62 90 GLY A C 1
ATOM 708 O O . GLY A 1 90 ? -7.966 11.160 2.931 1.00 89.62 90 GLY A O 1
ATOM 709 N N . ARG A 1 91 ? -5.947 10.479 2.203 1.00 86.69 91 ARG A N 1
ATOM 710 C CA . ARG A 1 91 ? -5.304 11.804 2.282 1.00 86.69 91 ARG A CA 1
ATOM 711 C C . ARG A 1 91 ? -6.063 12.821 1.433 1.00 86.69 91 ARG A C 1
ATOM 713 O O . ARG A 1 91 ? -6.258 13.949 1.873 1.00 86.69 91 ARG A O 1
ATOM 720 N N . LYS A 1 92 ? -6.493 12.407 0.246 1.00 85.31 92 LYS A N 1
ATOM 721 C CA . LYS A 1 92 ? -7.259 13.225 -0.691 1.00 85.31 92 LYS A CA 1
ATOM 722 C C . LYS A 1 92 ? -8.642 12.634 -0.939 1.00 85.31 92 LYS A C 1
ATOM 724 O O . LYS A 1 92 ? -8.876 11.461 -0.665 1.00 85.31 92 LYS A O 1
ATOM 729 N N . VAL A 1 93 ? -9.557 13.449 -1.456 1.00 82.81 93 VAL A N 1
ATOM 730 C CA . VAL A 1 93 ? -10.935 13.018 -1.752 1.00 82.81 93 VAL A CA 1
ATOM 731 C C . VAL A 1 93 ? -10.986 11.978 -2.872 1.00 82.81 93 VAL A C 1
ATOM 733 O O . VAL A 1 93 ? -11.874 11.137 -2.877 1.00 82.81 93 VAL A O 1
ATOM 736 N N . GLU A 1 94 ? -10.017 12.012 -3.787 1.00 81.62 94 GLU A N 1
ATOM 737 C CA . GLU A 1 94 ? -9.866 11.043 -4.871 1.00 81.62 94 GLU A CA 1
ATOM 738 C C . GLU A 1 94 ? -9.144 9.750 -4.460 1.00 81.62 94 GLU A C 1
ATOM 740 O O . GLU A 1 94 ? -9.090 8.804 -5.249 1.00 81.62 94 GLU A O 1
ATOM 745 N N . ASP A 1 95 ? -8.552 9.701 -3.260 1.00 83.38 95 ASP A N 1
ATOM 746 C CA . ASP A 1 95 ? -7.941 8.470 -2.769 1.00 83.38 95 ASP A CA 1
ATOM 747 C C . ASP A 1 95 ? -9.053 7.452 -2.461 1.00 83.38 95 ASP A C 1
ATOM 749 O O . ASP A 1 95 ? -10.036 7.806 -1.803 1.00 83.38 95 ASP A O 1
ATOM 753 N N . PRO A 1 96 ? -8.910 6.182 -2.882 1.00 83.31 96 PRO A N 1
ATOM 754 C CA . PRO A 1 96 ? -9.879 5.153 -2.538 1.00 83.31 96 PRO A CA 1
ATOM 755 C C . PRO A 1 96 ? -10.087 5.050 -1.024 1.00 83.31 96 PRO A C 1
ATOM 757 O O . PRO A 1 96 ? -9.136 5.112 -0.240 1.00 83.31 96 PRO A O 1
ATOM 760 N N . THR A 1 97 ? -11.338 4.864 -0.609 1.00 91.06 97 THR A N 1
ATOM 761 C CA . THR A 1 97 ? -11.656 4.595 0.792 1.00 91.06 97 THR A CA 1
ATOM 762 C C . THR A 1 97 ? -11.345 3.144 1.120 1.00 91.06 97 THR A C 1
ATOM 764 O O . THR A 1 97 ? -11.780 2.251 0.395 1.00 91.06 97 THR A O 1
ATOM 767 N N . LEU A 1 98 ? -10.666 2.902 2.235 1.00 90.75 98 LEU A N 1
ATOM 768 C CA . LEU A 1 98 ? -10.396 1.555 2.727 1.00 90.75 98 LEU A CA 1
ATOM 769 C C . LEU A 1 98 ? -10.353 1.566 4.244 1.00 90.75 98 LEU A C 1
ATOM 771 O O . LEU A 1 98 ? -9.673 2.401 4.824 1.00 90.75 98 LEU A O 1
ATOM 775 N N . PHE A 1 99 ? -11.026 0.620 4.884 1.00 95.94 99 PHE A N 1
ATOM 776 C CA . PHE A 1 99 ? -10.761 0.325 6.282 1.00 95.94 99 PHE A CA 1
ATOM 777 C C . PHE A 1 99 ? -11.026 -1.149 6.555 1.00 95.94 99 PHE A C 1
ATOM 779 O O . PHE A 1 99 ? -12.179 -1.559 6.664 1.00 95.94 99 PHE A O 1
ATOM 786 N N . GLU A 1 100 ? -9.964 -1.943 6.634 1.00 96.12 100 GLU A N 1
ATOM 787 C CA . GLU A 1 100 ? -10.062 -3.356 7.002 1.00 96.12 100 GLU A CA 1
ATOM 788 C C . GLU A 1 100 ? -9.331 -3.622 8.311 1.00 96.12 100 GLU A C 1
ATOM 790 O O . GLU A 1 100 ? -8.232 -3.107 8.515 1.00 96.12 100 GLU A O 1
ATOM 795 N N . LEU A 1 101 ? -9.916 -4.469 9.158 1.00 97.19 101 LEU A N 1
ATOM 796 C CA . LEU A 1 101 ? -9.228 -5.095 10.284 1.00 97.19 101 LEU A CA 1
ATOM 797 C C . LEU A 1 101 ? -9.072 -6.576 9.979 1.00 97.19 101 LEU A C 1
ATOM 799 O O . LEU A 1 101 ? -10.070 -7.284 9.835 1.00 97.19 101 LEU A O 1
ATOM 803 N N . VAL A 1 102 ? -7.830 -7.037 9.899 1.00 95.44 102 VAL A N 1
ATOM 804 C CA . VAL A 1 102 ? -7.526 -8.460 9.766 1.00 95.44 102 VAL A CA 1
ATOM 805 C C . VAL A 1 102 ? -7.421 -9.064 11.155 1.00 95.44 102 VAL A C 1
ATOM 807 O O . VAL A 1 102 ? -6.813 -8.471 12.050 1.00 95.44 102 VAL A O 1
ATOM 810 N N . LEU A 1 103 ? -8.039 -10.224 11.333 1.00 95.00 103 LEU A N 1
ATOM 811 C CA . LEU A 1 103 ? -8.164 -10.915 12.607 1.00 95.00 103 LEU A CA 1
ATOM 812 C C . LEU A 1 103 ? -7.274 -12.158 12.636 1.00 95.00 103 LEU A C 1
ATOM 814 O O . LEU A 1 103 ? -7.009 -12.772 11.604 1.00 95.00 103 LEU A O 1
ATOM 818 N N . ASN A 1 104 ? -6.843 -12.552 13.829 1.00 93.31 104 ASN A N 1
ATOM 819 C CA . ASN A 1 104 ? -6.292 -13.886 14.053 1.00 93.31 104 ASN A CA 1
ATOM 820 C C . ASN A 1 104 ? -7.404 -14.935 14.237 1.00 93.31 104 ASN A C 1
ATOM 822 O O . ASN A 1 104 ? -8.587 -14.604 14.312 1.00 93.31 104 ASN A O 1
ATOM 826 N N . ASP A 1 105 ? -7.017 -16.199 14.408 1.00 90.81 105 ASP A N 1
ATOM 827 C CA . ASP A 1 105 ? -7.945 -17.328 14.595 1.00 90.81 105 ASP A CA 1
ATOM 828 C C . ASP A 1 105 ? -8.841 -17.205 15.840 1.00 90.81 105 ASP A C 1
ATOM 830 O O . ASP A 1 105 ? -9.877 -17.861 15.940 1.00 90.81 105 ASP A O 1
ATOM 834 N N . LYS A 1 106 ? -8.461 -16.349 16.797 1.00 90.00 106 LYS A N 1
ATOM 835 C CA . LYS A 1 106 ? -9.248 -16.038 18.001 1.00 90.00 106 LYS A CA 1
ATOM 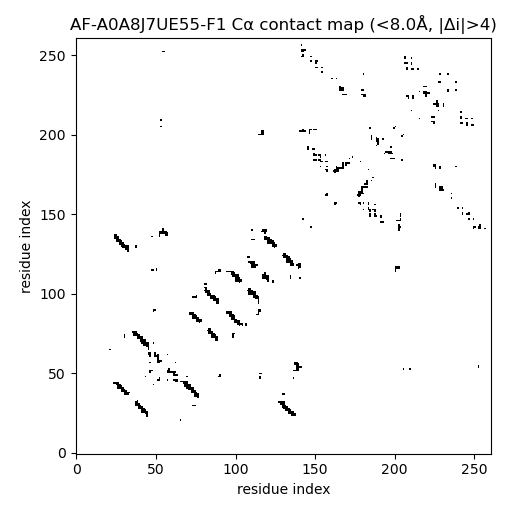836 C C . LYS A 1 106 ? -10.214 -14.866 17.784 1.00 90.00 106 LYS A C 1
ATOM 838 O O . LYS A 1 106 ? -10.875 -14.446 18.729 1.00 90.00 106 LYS A O 1
ATOM 843 N N . GLY A 1 107 ? -10.283 -14.316 16.571 1.00 89.44 107 GLY A N 1
ATOM 844 C CA . GLY A 1 107 ? -11.118 -13.168 16.219 1.00 89.44 107 GLY A CA 1
ATOM 845 C C . GLY A 1 107 ? -10.585 -11.820 16.714 1.00 89.44 107 GLY A C 1
ATOM 846 O O . GLY A 1 107 ? -11.315 -10.831 16.665 1.00 89.44 107 GLY A O 1
ATOM 847 N N . ALA A 1 108 ? -9.338 -11.751 17.195 1.00 91.00 108 ALA A N 1
ATOM 848 C CA . ALA A 1 108 ? -8.737 -10.500 17.653 1.00 91.00 108 ALA A CA 1
ATOM 849 C C . ALA A 1 108 ? -8.045 -9.764 16.487 1.00 91.00 108 ALA A C 1
ATOM 851 O O . ALA A 1 108 ? -7.291 -10.405 15.748 1.00 91.00 108 ALA A O 1
ATOM 852 N N . PRO A 1 109 ? -8.251 -8.440 16.320 1.00 93.50 109 PRO A N 1
ATOM 853 C CA . PRO A 1 109 ? -7.562 -7.657 15.297 1.00 93.50 109 PRO A CA 1
ATOM 854 C C . PRO A 1 109 ? -6.040 -7.672 15.478 1.00 93.50 109 PRO A C 1
ATOM 856 O O . PRO A 1 109 ? -5.549 -7.406 16.572 1.00 93.50 109 PRO A O 1
ATOM 859 N N . ILE A 1 110 ? -5.306 -7.944 14.398 1.00 95.00 110 ILE A N 1
ATOM 860 C CA . ILE A 1 110 ? -3.835 -8.022 14.389 1.00 95.00 110 ILE A CA 1
ATOM 861 C C . ILE A 1 110 ? -3.177 -6.917 13.559 1.00 95.00 110 ILE A C 1
ATOM 863 O O . ILE A 1 110 ? -2.128 -6.403 13.937 1.00 95.00 110 ILE A O 1
ATOM 867 N N . TYR A 1 111 ? -3.791 -6.500 12.454 1.00 96.00 111 TYR A N 1
ATOM 868 C CA . TYR A 1 111 ? -3.349 -5.343 11.679 1.00 96.00 111 TYR A CA 1
ATOM 869 C C . TYR A 1 111 ? -4.521 -4.729 10.915 1.00 96.00 111 TYR A C 1
ATOM 871 O O . TYR A 1 111 ? -5.539 -5.379 10.665 1.00 96.00 111 TYR A O 1
ATOM 879 N N . GLY A 1 112 ? -4.374 -3.457 10.556 1.00 96.00 112 GLY A N 1
ATOM 880 C CA . GLY A 1 112 ? -5.328 -2.725 9.739 1.00 96.00 112 GLY A CA 1
ATOM 881 C C . GLY A 1 112 ? -4.776 -2.424 8.358 1.00 96.00 112 GLY A C 1
ATOM 882 O O . GLY A 1 112 ? -3.615 -2.029 8.223 1.00 96.00 112 GLY A O 1
ATOM 883 N N . LYS A 1 113 ? -5.625 -2.545 7.337 1.00 95.69 113 LYS A N 1
ATOM 884 C CA . LYS A 1 113 ? -5.343 -2.008 6.003 1.00 95.69 113 LYS A CA 1
ATOM 885 C C . LYS A 1 113 ? -6.077 -0.680 5.859 1.00 95.69 113 LYS A C 1
ATOM 887 O O . LYS A 1 113 ? -7.308 -0.645 5.832 1.00 95.69 113 LYS A O 1
ATOM 892 N N . LEU A 1 114 ? -5.315 0.409 5.803 1.00 95.38 114 LEU A N 1
ATOM 893 C CA . LEU A 1 114 ? -5.829 1.778 5.766 1.00 95.38 114 LEU A CA 1
ATOM 894 C C . LEU A 1 114 ? -5.483 2.447 4.421 1.00 95.38 114 LEU A C 1
ATOM 896 O O . LEU A 1 114 ? -4.567 2.001 3.718 1.00 95.38 114 LEU A O 1
ATOM 900 N N . PRO A 1 115 ? -6.112 3.586 4.075 1.00 93.12 115 PRO A N 1
ATOM 901 C CA . PRO A 1 115 ? -5.773 4.342 2.863 1.00 93.12 115 PRO A CA 1
ATOM 902 C C . PRO A 1 115 ? -4.349 4.929 2.905 1.00 93.12 115 PRO A C 1
ATOM 904 O O . PRO A 1 115 ? -3.797 5.356 1.881 1.00 93.12 115 PRO A O 1
ATOM 907 N N . TYR A 1 116 ? -3.769 4.969 4.107 1.00 92.88 116 TYR A N 1
ATOM 908 C CA . TYR A 1 116 ? -2.454 5.523 4.419 1.00 92.88 116 TYR A CA 1
ATOM 909 C C . TYR A 1 116 ? -1.327 4.484 4.369 1.00 92.88 116 TYR A C 1
ATOM 911 O O . TYR A 1 116 ? -0.172 4.857 4.194 1.00 92.88 116 TYR A O 1
ATOM 919 N N . GLY A 1 117 ? -1.652 3.195 4.473 1.00 94.06 117 GLY A N 1
ATOM 920 C CA . GLY A 1 117 ? -0.685 2.115 4.656 1.00 94.06 117 GLY A CA 1
ATOM 921 C C . GLY A 1 117 ? -1.277 0.994 5.500 1.00 94.06 117 GLY A C 1
ATOM 922 O O . GLY A 1 117 ? -2.453 1.038 5.875 1.00 94.06 117 GLY A O 1
ATOM 923 N N . TRP A 1 118 ? -0.475 -0.027 5.767 1.00 95.69 118 TRP A N 1
ATOM 924 C CA . TRP A 1 118 ? -0.862 -1.140 6.629 1.00 95.69 118 TRP A CA 1
ATOM 925 C C . TRP A 1 118 ? -0.112 -1.048 7.950 1.00 95.69 118 TRP A C 1
ATOM 927 O O . TRP A 1 118 ? 1.093 -0.805 7.948 1.00 95.69 118 TRP A O 1
ATOM 937 N N . PHE A 1 119 ? -0.817 -1.223 9.065 1.00 96.12 119 PHE A N 1
ATOM 938 C CA . PHE A 1 119 ? -0.282 -0.954 10.401 1.00 96.12 119 PHE A CA 1
ATOM 939 C C . PHE A 1 119 ? -0.716 -2.029 11.387 1.00 96.12 119 PHE A C 1
ATOM 941 O O . PHE A 1 119 ? -1.866 -2.471 11.355 1.00 96.12 119 PHE A O 1
ATOM 948 N N . ASN A 1 120 ? 0.189 -2.433 12.276 1.00 95.69 120 ASN A N 1
ATOM 949 C CA . ASN A 1 120 ? -0.130 -3.407 13.316 1.00 95.69 120 ASN A CA 1
ATOM 950 C C . ASN A 1 120 ? -1.148 -2.818 14.293 1.00 95.69 120 ASN A C 1
ATOM 952 O O . ASN A 1 120 ? -1.115 -1.627 14.605 1.00 95.69 120 ASN A O 1
ATOM 956 N N . VAL A 1 121 ? -2.045 -3.655 14.802 1.00 96.69 121 VAL A N 1
ATOM 957 C CA . VAL A 1 121 ? -2.922 -3.271 15.906 1.00 96.69 121 VAL A CA 1
ATOM 958 C C . VAL A 1 121 ? -2.101 -3.313 17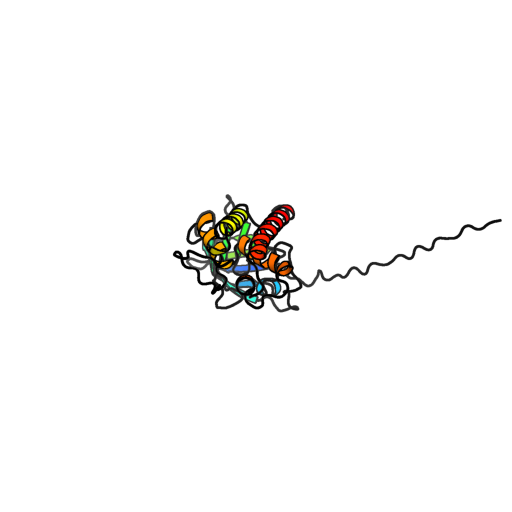.191 1.00 96.69 121 VAL A C 1
ATOM 960 O O . VAL A 1 121 ? -1.558 -4.349 17.557 1.00 96.69 121 VAL A O 1
ATOM 963 N N . ARG A 1 122 ? -2.010 -2.171 17.874 1.00 95.50 122 ARG A N 1
ATOM 964 C CA . ARG A 1 122 ? -1.374 -2.035 19.191 1.00 95.50 122 ARG A CA 1
ATOM 965 C C . ARG A 1 122 ? -2.337 -2.447 20.300 1.00 95.50 122 ARG A C 1
ATOM 967 O O . ARG A 1 122 ? -1.940 -3.093 21.263 1.00 95.50 122 ARG A O 1
ATOM 974 N N . GLN A 1 123 ? -3.604 -2.064 20.162 1.00 96.31 123 GLN A N 1
ATOM 975 C CA . GLN A 1 123 ? -4.663 -2.395 21.108 1.00 96.31 123 GLN A CA 1
ATOM 976 C C . GLN A 1 123 ? -6.015 -2.405 20.396 1.00 96.31 123 GLN A C 1
ATOM 978 O O . GLN A 1 123 ? -6.285 -1.550 19.554 1.00 96.31 123 GLN A O 1
ATOM 983 N N . ALA A 1 124 ? -6.883 -3.340 20.770 1.00 96.81 124 ALA A N 1
ATOM 984 C CA . ALA A 1 124 ? -8.272 -3.368 20.337 1.00 96.81 124 ALA A CA 1
ATOM 985 C C . ALA A 1 124 ? -9.181 -3.701 21.522 1.00 96.81 124 ALA A C 1
ATOM 987 O O . ALA A 1 124 ? -8.925 -4.653 22.258 1.00 96.81 124 ALA A O 1
ATOM 988 N N . VAL A 1 125 ? -10.257 -2.935 21.684 1.00 96.56 125 VAL A N 1
ATOM 989 C CA . VAL A 1 125 ? -11.344 -3.222 22.621 1.00 96.56 125 VAL A CA 1
ATOM 990 C C . VAL A 1 125 ? -12.638 -3.263 21.827 1.00 96.56 125 VAL A C 1
ATOM 992 O O . VAL A 1 125 ? -13.071 -2.255 21.266 1.00 96.56 125 VAL A O 1
ATOM 995 N N . VAL A 1 126 ? -13.247 -4.445 21.775 1.00 93.88 126 VAL A N 1
ATOM 996 C CA . VAL A 1 126 ? -14.488 -4.699 21.042 1.00 93.88 126 VAL A CA 1
ATOM 997 C C . VAL A 1 126 ? -15.576 -5.064 22.041 1.00 93.88 126 VAL A C 1
ATOM 999 O O . VAL A 1 126 ? -15.419 -6.004 22.815 1.00 93.88 126 VAL A O 1
ATOM 1002 N N . THR A 1 127 ? -16.684 -4.329 22.017 1.00 94.81 127 THR A N 1
ATOM 1003 C CA . THR A 1 127 ? -17.880 -4.614 22.816 1.00 94.81 127 THR A CA 1
ATOM 1004 C C . THR A 1 127 ? -19.117 -4.677 21.923 1.00 94.81 127 THR A C 1
ATOM 1006 O O . THR A 1 127 ? -19.070 -4.406 20.719 1.00 94.81 127 THR A O 1
ATOM 1009 N N . ASP A 1 128 ? -20.264 -4.997 22.516 1.00 92.31 128 ASP A N 1
ATOM 1010 C CA . ASP A 1 128 ? -21.566 -4.931 21.858 1.00 92.31 128 ASP A CA 1
ATOM 1011 C C . ASP A 1 128 ? -21.987 -3.500 21.479 1.00 92.31 128 ASP A C 1
ATOM 1013 O O . ASP A 1 128 ? -22.920 -3.351 20.697 1.00 92.31 128 ASP A O 1
ATOM 1017 N N . LYS A 1 129 ? -21.312 -2.459 21.989 1.00 96.62 129 LYS A N 1
ATOM 1018 C CA . LYS A 1 129 ? -21.665 -1.041 21.780 1.00 96.62 129 LYS A CA 1
ATOM 1019 C C . LYS A 1 129 ? -20.555 -0.204 21.165 1.00 96.62 129 LYS A C 1
ATOM 1021 O O . LYS A 1 129 ? -20.836 0.837 20.576 1.00 96.62 129 LYS A O 1
ATOM 1026 N N . THR A 1 130 ? -19.303 -0.611 21.316 1.00 97.50 130 THR A N 1
ATOM 1027 C CA . THR A 1 130 ? -18.140 0.187 20.924 1.00 97.50 130 THR A CA 1
ATOM 1028 C C . THR A 1 130 ? -17.047 -0.674 20.314 1.00 97.50 130 THR A C 1
ATOM 1030 O O . THR A 1 130 ? -16.884 -1.846 20.649 1.00 97.50 130 THR A O 1
ATOM 1033 N N . LEU A 1 131 ? -16.287 -0.060 19.417 1.00 97.50 131 LEU A N 1
ATOM 1034 C CA . LEU A 1 131 ? -15.019 -0.560 18.915 1.00 97.50 131 LEU A CA 1
ATOM 1035 C C . LEU A 1 131 ? -14.001 0.561 19.107 1.00 97.50 131 LEU A C 1
ATOM 1037 O O . LEU A 1 131 ? -14.131 1.625 18.502 1.00 97.50 131 LEU A O 1
ATOM 1041 N N . SER A 1 132 ? -13.001 0.322 19.948 1.00 98.06 132 SER A N 1
ATOM 1042 C CA . SER A 1 132 ? -11.817 1.170 20.045 1.00 98.06 132 SER A CA 1
ATOM 1043 C C . SER A 1 132 ? -10.624 0.397 19.505 1.00 98.06 132 SER A C 1
ATOM 1045 O O . SER A 1 132 ? -10.390 -0.741 19.916 1.00 98.06 132 SER A O 1
ATOM 1047 N N . VAL A 1 133 ? -9.898 0.977 18.553 1.00 98.12 133 VAL A N 1
ATOM 1048 C CA . VAL A 1 133 ? -8.699 0.360 17.981 1.00 98.12 133 VAL A CA 1
ATOM 1049 C C . VAL A 1 133 ? -7.585 1.394 17.915 1.00 98.12 133 VAL A C 1
ATOM 1051 O O . VAL A 1 133 ? -7.803 2.525 17.482 1.00 98.12 133 VAL A O 1
ATOM 1054 N N . ALA A 1 134 ? -6.394 0.999 18.345 1.00 98.06 134 ALA A N 1
ATOM 1055 C CA . ALA A 1 134 ? -5.176 1.777 18.224 1.00 98.06 134 ALA A CA 1
ATOM 1056 C C . ALA A 1 134 ? -4.199 1.018 17.326 1.00 98.06 134 ALA A C 1
ATOM 1058 O O . ALA A 1 134 ? -3.916 -0.158 17.570 1.00 98.06 134 ALA A O 1
ATOM 1059 N N . PHE A 1 135 ? -3.676 1.684 16.302 1.00 97.88 135 PHE A N 1
ATOM 1060 C CA . PHE A 1 135 ? -2.650 1.131 15.424 1.00 97.88 135 PHE A CA 1
ATOM 1061 C C . PHE A 1 135 ? -1.279 1.691 15.778 1.00 97.88 135 PHE A C 1
ATOM 1063 O O . PHE A 1 135 ? -1.141 2.890 16.013 1.00 97.88 135 PHE A O 1
ATOM 1070 N N . ASP A 1 136 ? -0.270 0.826 15.748 1.00 95.94 136 ASP A N 1
ATOM 1071 C CA . ASP A 1 136 ? 1.130 1.226 15.750 1.00 95.94 136 ASP A CA 1
ATOM 1072 C C . ASP A 1 136 ? 1.515 1.714 14.349 1.00 95.94 136 ASP A C 1
ATOM 1074 O O . ASP A 1 136 ? 1.748 0.923 13.432 1.00 95.94 136 ASP A O 1
ATOM 1078 N N . ALA A 1 137 ? 1.556 3.032 14.191 1.00 95.12 137 ALA A N 1
ATOM 1079 C CA . ALA A 1 137 ? 2.001 3.727 12.995 1.00 95.12 137 ALA A CA 1
ATOM 1080 C C . ALA A 1 137 ? 3.435 4.263 13.136 1.00 95.12 137 ALA A C 1
ATOM 1082 O O . ALA A 1 137 ? 3.826 5.204 12.443 1.00 95.12 137 ALA A O 1
ATOM 1083 N N . SER A 1 138 ? 4.262 3.648 13.988 1.00 93.06 138 SER A N 1
ATOM 1084 C CA . SER A 1 138 ? 5.708 3.901 13.990 1.00 93.06 138 SER A CA 1
ATOM 1085 C C . SER A 1 138 ? 6.381 3.437 12.695 1.00 93.06 138 SER A C 1
ATOM 1087 O O . SER A 1 138 ? 7.410 3.990 12.309 1.00 93.06 138 SER A O 1
ATOM 1089 N N . ARG A 1 139 ? 5.795 2.442 12.015 1.00 93.50 139 ARG A N 1
ATOM 1090 C CA . ARG A 1 139 ? 6.208 1.890 10.716 1.00 93.50 139 ARG A CA 1
ATOM 1091 C C . ARG A 1 139 ? 5.061 1.129 10.054 1.00 93.50 139 ARG A C 1
ATOM 1093 O O . ARG A 1 139 ? 4.117 0.726 10.729 1.00 93.50 139 ARG A O 1
ATOM 1100 N N . GLN A 1 140 ? 5.155 0.897 8.747 1.00 94.88 140 GLN A N 1
ATOM 1101 C CA . GLN A 1 140 ? 4.222 -0.003 8.061 1.00 94.88 140 GLN A CA 1
ATOM 1102 C C . GLN A 1 140 ? 4.506 -1.474 8.390 1.00 94.88 140 GLN A C 1
ATOM 1104 O O . GLN A 1 140 ? 5.647 -1.848 8.673 1.00 94.88 140 GLN A O 1
ATOM 1109 N N . THR A 1 141 ? 3.477 -2.322 8.307 1.00 93.75 141 THR A N 1
ATOM 1110 C CA . THR A 1 141 ? 3.630 -3.780 8.417 1.00 93.75 141 THR A CA 1
ATOM 1111 C C . THR A 1 141 ? 4.654 -4.265 7.391 1.00 93.75 141 THR A C 1
ATOM 1113 O O . THR A 1 141 ? 4.591 -3.828 6.238 1.00 93.75 141 THR A O 1
ATOM 1116 N N . PRO A 1 142 ? 5.574 -5.170 7.756 1.00 93.12 142 PRO A N 1
ATOM 1117 C CA . PRO A 1 142 ? 6.578 -5.655 6.820 1.00 93.12 142 PRO A CA 1
ATOM 1118 C C . PRO A 1 142 ? 5.930 -6.367 5.621 1.00 93.12 142 PRO A C 1
ATOM 1120 O O . PRO A 1 142 ? 4.850 -6.947 5.761 1.00 93.12 142 PRO A O 1
ATOM 1123 N N . PRO A 1 143 ? 6.589 -6.375 4.448 1.00 95.38 143 PRO A N 1
ATOM 1124 C CA . PRO A 1 143 ? 6.099 -7.123 3.298 1.00 95.38 143 PRO A CA 1
ATOM 1125 C C . PRO A 1 143 ? 5.943 -8.621 3.591 1.00 95.38 143 PRO A C 1
ATOM 1127 O O . PRO A 1 143 ? 6.760 -9.222 4.285 1.00 95.38 143 PRO A O 1
ATOM 1130 N N . THR A 1 144 ? 4.921 -9.245 3.021 1.00 94.56 144 THR A N 1
ATOM 1131 C CA . THR A 1 144 ? 4.640 -10.681 3.156 1.00 94.56 144 THR A CA 1
ATOM 1132 C C . THR A 1 144 ? 5.274 -11.505 2.027 1.00 94.56 144 THR A C 1
ATOM 1134 O O . THR A 1 144 ? 5.848 -10.964 1.079 1.00 94.56 144 THR A O 1
ATOM 1137 N N . ASP A 1 145 ? 5.150 -12.835 2.085 1.00 96.56 145 ASP A N 1
ATOM 1138 C CA . ASP A 1 145 ? 5.509 -13.699 0.950 1.00 96.56 145 ASP A CA 1
ATOM 1139 C C . ASP A 1 145 ? 4.655 -13.409 -0.290 1.00 96.56 145 ASP A C 1
ATOM 1141 O O . ASP A 1 145 ? 5.178 -13.383 -1.403 1.00 96.56 145 ASP A O 1
ATOM 1145 N N . ALA A 1 146 ? 3.366 -13.103 -0.105 1.00 96.81 146 ALA A N 1
ATOM 1146 C CA . ALA A 1 146 ? 2.495 -12.686 -1.199 1.00 96.81 146 ALA A CA 1
ATOM 1147 C C . ALA A 1 146 ? 2.990 -11.384 -1.849 1.00 96.81 146 ALA A C 1
ATOM 1149 O O . ALA A 1 146 ? 2.986 -11.270 -3.072 1.00 96.81 146 ALA A O 1
ATOM 1150 N N . ASP A 1 147 ? 3.500 -10.433 -1.060 1.00 97.88 147 ASP A N 1
ATOM 1151 C CA . ASP A 1 147 ? 4.094 -9.208 -1.600 1.00 97.88 147 ASP A CA 1
ATOM 1152 C C . ASP A 1 147 ? 5.329 -9.487 -2.461 1.00 97.88 147 ASP A C 1
ATOM 1154 O O . ASP A 1 147 ? 5.480 -8.895 -3.529 1.00 97.88 147 ASP A O 1
ATOM 1158 N N . LEU A 1 148 ? 6.206 -10.402 -2.036 1.00 98.25 148 LEU A N 1
ATOM 1159 C CA . LEU A 1 148 ? 7.362 -10.808 -2.845 1.00 98.25 148 LEU A CA 1
ATOM 1160 C C . LEU A 1 148 ? 6.924 -11.475 -4.152 1.00 98.25 148 LEU A C 1
ATOM 1162 O O . LEU A 1 148 ? 7.489 -11.187 -5.208 1.00 98.25 148 LEU A O 1
ATOM 1166 N N . LEU A 1 149 ? 5.902 -12.334 -4.101 1.00 98.44 149 LEU A N 1
ATOM 1167 C CA . LEU A 1 149 ? 5.330 -12.952 -5.297 1.00 98.44 149 LEU A CA 1
ATOM 1168 C C . LEU A 1 149 ? 4.747 -11.905 -6.252 1.00 98.44 149 LEU A C 1
ATOM 1170 O O . LEU A 1 149 ? 4.970 -12.010 -7.454 1.00 98.44 149 LEU A O 1
ATOM 1174 N N . ILE A 1 150 ? 4.088 -10.861 -5.740 1.00 98.56 150 ILE A N 1
ATOM 1175 C CA . ILE A 1 150 ? 3.594 -9.738 -6.552 1.00 98.56 150 ILE A CA 1
ATOM 1176 C C . ILE A 1 150 ? 4.747 -9.044 -7.282 1.00 98.56 150 ILE A C 1
ATOM 1178 O O . ILE A 1 150 ? 4.652 -8.808 -8.485 1.00 98.56 150 ILE A O 1
ATOM 1182 N N . VAL A 1 151 ? 5.845 -8.729 -6.586 1.00 98.50 151 VAL A N 1
ATOM 1183 C CA . VAL A 1 151 ? 7.009 -8.076 -7.211 1.00 98.50 151 VAL A CA 1
ATOM 1184 C C . VAL A 1 151 ? 7.619 -8.961 -8.295 1.00 98.50 151 VAL A C 1
ATOM 1186 O O . VAL A 1 151 ? 7.888 -8.481 -9.395 1.00 98.50 151 VAL A O 1
ATOM 1189 N N . ARG A 1 152 ? 7.782 -10.259 -8.026 1.00 98.62 152 ARG A N 1
ATOM 1190 C CA . ARG A 1 152 ? 8.312 -11.229 -8.998 1.00 98.62 152 ARG A CA 1
ATOM 1191 C C . ARG A 1 152 ? 7.401 -11.395 -10.209 1.00 98.62 152 ARG A C 1
ATOM 1193 O O . ARG A 1 152 ? 7.889 -11.432 -11.336 1.00 98.62 152 ARG A O 1
ATOM 1200 N N . GLU A 1 153 ? 6.091 -11.455 -9.999 1.00 98.50 153 GLU A N 1
ATOM 1201 C CA . GLU A 1 153 ? 5.119 -11.582 -11.083 1.00 98.50 153 GLU A CA 1
ATOM 1202 C C . GLU A 1 153 ? 5.077 -10.312 -11.939 1.00 98.50 153 GLU A C 1
ATOM 1204 O O . GLU A 1 153 ? 5.132 -10.389 -13.164 1.00 98.50 153 GLU A O 1
ATOM 1209 N N . ALA A 1 154 ? 5.095 -9.127 -11.329 1.00 98.31 154 ALA A N 1
ATOM 1210 C CA . ALA A 1 154 ? 5.192 -7.869 -12.067 1.00 98.31 154 ALA A CA 1
ATOM 1211 C C . ALA A 1 154 ? 6.518 -7.758 -12.838 1.00 98.31 154 ALA A C 1
ATOM 1213 O O . ALA A 1 154 ? 6.530 -7.328 -13.993 1.00 98.31 154 ALA A O 1
ATOM 1214 N N . LYS A 1 155 ? 7.626 -8.227 -12.247 1.00 98.62 155 LYS A N 1
ATOM 1215 C CA . LYS A 1 155 ? 8.916 -8.360 -12.932 1.00 98.62 155 LYS A CA 1
ATOM 1216 C C . LYS A 1 155 ? 8.792 -9.291 -14.142 1.00 98.62 155 LYS A C 1
ATOM 1218 O O . LYS A 1 155 ? 9.375 -9.011 -15.186 1.00 98.62 155 LYS A O 1
ATOM 1223 N N . ARG A 1 156 ? 8.046 -10.391 -14.039 1.00 98.38 156 ARG A N 1
ATOM 1224 C CA . ARG A 1 156 ? 7.815 -11.325 -15.151 1.00 98.38 156 ARG A CA 1
ATOM 1225 C C . ARG A 1 156 ? 6.954 -10.711 -16.259 1.00 98.38 156 ARG A C 1
ATOM 1227 O O . ARG A 1 156 ? 7.247 -10.937 -17.426 1.00 98.38 156 ARG A O 1
ATOM 1234 N N . LEU A 1 157 ? 5.939 -9.917 -15.914 1.00 98.00 157 LEU A N 1
ATOM 1235 C CA . LEU A 1 157 ? 5.113 -9.180 -16.885 1.00 98.00 157 LEU A CA 1
ATOM 1236 C C . LEU A 1 157 ? 5.910 -8.122 -17.669 1.00 98.00 157 LEU A C 1
ATOM 1238 O O . LEU A 1 157 ? 5.496 -7.731 -18.753 1.00 98.00 157 LEU A O 1
ATOM 1242 N N . LEU A 1 158 ? 7.047 -7.676 -17.128 1.00 97.94 158 LEU A N 1
ATOM 1243 C CA . LEU A 1 158 ? 7.990 -6.740 -17.747 1.00 97.94 158 LEU A CA 1
ATOM 1244 C C . LEU A 1 158 ? 9.314 -7.438 -18.094 1.00 97.94 158 LEU A C 1
ATOM 1246 O O . LEU A 1 158 ? 10.389 -6.945 -17.741 1.00 97.94 158 LEU A O 1
ATOM 1250 N N . ALA A 1 159 ? 9.252 -8.627 -18.701 1.00 97.50 159 ALA A N 1
ATOM 1251 C CA . ALA A 1 159 ? 10.429 -9.464 -18.941 1.00 97.50 159 ALA A CA 1
ATOM 1252 C C . ALA A 1 159 ? 11.388 -8.863 -19.978 1.00 97.50 159 ALA A C 1
ATOM 1254 O O . ALA A 1 159 ? 12.604 -8.980 -19.817 1.00 97.50 159 ALA A O 1
ATOM 1255 N N . LYS A 1 160 ? 10.852 -8.202 -21.008 1.00 98.00 160 LYS A N 1
ATOM 1256 C CA . LYS A 1 160 ? 11.618 -7.538 -22.075 1.00 98.00 160 LYS A CA 1
ATOM 1257 C C . LYS A 1 160 ? 11.134 -6.108 -22.291 1.00 98.00 160 LYS A C 1
ATOM 1259 O O . LYS A 1 160 ? 10.018 -5.751 -21.924 1.00 98.00 160 LYS A O 1
ATOM 1264 N N . GLU A 1 161 ? 11.975 -5.295 -22.924 1.00 98.31 161 GLU A N 1
ATOM 1265 C CA . GLU A 1 161 ? 11.692 -3.873 -23.141 1.00 98.31 161 GLU A CA 1
ATOM 1266 C C . GLU A 1 161 ? 10.416 -3.641 -23.956 1.00 98.31 161 GLU A C 1
ATOM 1268 O O . GLU A 1 161 ? 9.668 -2.712 -23.671 1.00 98.31 161 GLU A O 1
ATOM 1273 N N . SER A 1 162 ? 10.102 -4.527 -24.906 1.00 98.12 162 SER A N 1
ATOM 1274 C CA . SER A 1 162 ? 8.859 -4.444 -25.680 1.00 98.12 162 SER A CA 1
ATOM 1275 C C . SER A 1 162 ? 7.587 -4.716 -24.871 1.00 98.12 162 SER A C 1
ATOM 1277 O O . SER A 1 162 ? 6.508 -4.378 -25.348 1.00 98.12 162 SER A O 1
ATOM 1279 N N . ASP A 1 163 ? 7.690 -5.258 -23.653 1.00 98.25 163 ASP A N 1
ATOM 1280 C CA . ASP A 1 163 ? 6.553 -5.382 -22.733 1.00 98.25 163 ASP A CA 1
ATOM 1281 C C . ASP A 1 163 ? 6.331 -4.091 -21.927 1.00 98.25 163 ASP A C 1
ATOM 1283 O O . ASP A 1 163 ? 5.297 -3.933 -21.276 1.00 98.25 163 ASP A O 1
ATOM 1287 N N . TRP A 1 164 ? 7.293 -3.163 -21.929 1.00 98.56 164 TRP A N 1
ATOM 1288 C CA . TRP A 1 164 ? 7.264 -1.976 -21.086 1.00 98.56 164 TRP A CA 1
ATOM 1289 C C . TRP A 1 164 ? 6.599 -0.782 -21.778 1.00 98.56 164 TRP A C 1
ATOM 1291 O O . TRP A 1 164 ? 7.085 -0.218 -22.757 1.00 98.56 164 TRP A O 1
ATOM 1301 N N . ASN A 1 165 ? 5.486 -0.334 -21.202 1.00 97.88 165 ASN A N 1
ATOM 1302 C CA . ASN A 1 165 ? 4.794 0.883 -21.594 1.00 97.88 165 ASN A CA 1
ATOM 1303 C C . ASN A 1 165 ? 5.321 2.098 -20.806 1.00 97.88 165 ASN A C 1
ATOM 1305 O O . ASN A 1 165 ? 5.020 2.298 -19.622 1.00 97.88 165 ASN A O 1
ATOM 1309 N N . ARG A 1 166 ? 6.041 2.975 -21.510 1.00 97.12 166 ARG A N 1
ATOM 1310 C CA . ARG A 1 166 ? 6.602 4.238 -20.992 1.00 97.12 166 ARG A CA 1
ATOM 1311 C C . ARG A 1 166 ? 5.582 5.381 -20.867 1.00 97.12 166 ARG A C 1
ATOM 1313 O O . ARG A 1 166 ? 5.951 6.497 -20.533 1.00 97.12 166 ARG A O 1
ATOM 1320 N N . ARG A 1 167 ? 4.301 5.142 -21.160 1.00 96.00 167 ARG A N 1
ATOM 1321 C CA . ARG A 1 167 ? 3.219 6.143 -21.131 1.00 96.00 167 ARG A CA 1
ATOM 1322 C C . ARG A 1 167 ? 2.152 5.756 -20.109 1.00 96.00 167 ARG A C 1
ATOM 1324 O O . ARG A 1 167 ? 0.990 5.520 -20.429 1.00 96.00 167 ARG A O 1
ATOM 1331 N N . CYS A 1 168 ? 2.559 5.667 -18.849 1.00 95.00 168 CYS A N 1
ATOM 1332 C CA . CYS A 1 168 ? 1.678 5.360 -17.734 1.00 95.00 168 CYS A CA 1
ATOM 1333 C C . CYS A 1 168 ? 0.667 6.488 -17.501 1.00 95.00 168 CYS A C 1
ATOM 1335 O O . CYS A 1 168 ? 1.049 7.617 -17.205 1.00 95.00 168 CYS A O 1
ATOM 1337 N N . THR A 1 169 ? -0.622 6.155 -17.548 1.00 94.19 169 THR A N 1
ATOM 1338 C CA . THR A 1 169 ? -1.730 7.040 -17.139 1.00 94.19 169 THR A CA 1
ATOM 1339 C C . THR A 1 169 ? -2.368 6.597 -15.818 1.00 94.19 169 THR A C 1
ATOM 1341 O O . THR A 1 169 ? -3.365 7.173 -15.386 1.00 94.19 169 THR A O 1
ATOM 1344 N N . ARG A 1 170 ? -1.823 5.538 -15.193 1.00 91.44 170 ARG A N 1
ATOM 1345 C CA . ARG A 1 170 ? -2.401 4.790 -14.057 1.00 91.44 170 ARG A CA 1
ATOM 1346 C C . ARG A 1 170 ? -3.788 4.184 -14.320 1.00 91.44 170 ARG A C 1
ATOM 1348 O O . ARG A 1 170 ? -4.430 3.716 -13.383 1.00 91.44 170 ARG A O 1
ATOM 1355 N N . LYS A 1 171 ? -4.248 4.179 -15.571 1.00 92.12 171 LYS A N 1
ATOM 1356 C CA . LYS A 1 171 ? -5.414 3.416 -16.014 1.00 92.12 171 LYS A CA 1
ATOM 1357 C C . LYS A 1 171 ? -4.896 2.111 -16.603 1.00 92.12 171 LYS A C 1
ATOM 1359 O O . LYS A 1 171 ? -4.112 2.155 -17.544 1.00 92.12 171 LYS A O 1
ATOM 1364 N N . CYS A 1 172 ? -5.285 0.991 -16.007 1.00 91.75 172 CYS A N 1
ATOM 1365 C CA . CYS A 1 172 ? -4.817 -0.334 -16.397 1.00 91.75 172 CYS A CA 1
ATOM 1366 C C . CYS A 1 172 ? -5.988 -1.112 -16.988 1.00 91.75 172 CYS A C 1
ATOM 1368 O O . CYS A 1 172 ? -7.042 -1.193 -16.353 1.00 91.75 172 CYS A O 1
ATOM 1370 N N . SER A 1 173 ? -5.812 -1.645 -18.193 1.00 89.50 173 SER A N 1
ATOM 1371 C CA . SER A 1 173 ? -6.799 -2.499 -18.847 1.00 89.50 173 SER A CA 1
ATOM 1372 C C . SER A 1 173 ? -6.468 -3.967 -18.609 1.00 89.50 173 SER A C 1
ATOM 1374 O O . SER A 1 173 ? -5.307 -4.367 -18.573 1.00 89.50 173 SER A O 1
ATOM 1376 N N . ASN A 1 174 ? -7.503 -4.802 -18.521 1.00 84.75 174 ASN A N 1
ATOM 1377 C CA . ASN A 1 174 ? -7.328 -6.255 -18.517 1.00 84.75 174 ASN A CA 1
ATOM 1378 C C . ASN A 1 174 ? -6.818 -6.796 -19.860 1.00 84.75 174 ASN A C 1
ATOM 1380 O O . ASN A 1 174 ? -6.339 -7.926 -19.921 1.00 84.75 174 ASN A O 1
ATOM 1384 N N . GLU A 1 175 ? -6.928 -6.002 -20.924 1.00 88.50 175 GLU A N 1
ATOM 1385 C CA . GLU A 1 175 ? -6.529 -6.369 -22.283 1.00 88.50 175 GLU A CA 1
ATOM 1386 C C . GLU A 1 175 ? -5.114 -5.892 -22.642 1.00 88.50 175 GLU A C 1
ATOM 1388 O O . GLU A 1 175 ? -4.608 -6.249 -23.710 1.00 88.50 175 GLU A O 1
ATOM 1393 N N . ASP A 1 176 ? -4.464 -5.125 -21.755 1.00 91.69 176 ASP A N 1
ATOM 1394 C CA . ASP A 1 176 ? -3.128 -4.575 -21.982 1.00 91.69 176 ASP A CA 1
ATOM 1395 C C . ASP A 1 176 ? -2.125 -5.689 -22.331 1.00 91.69 176 ASP A C 1
ATOM 1397 O O . ASP A 1 176 ? -2.034 -6.730 -21.675 1.00 91.69 176 ASP A O 1
ATOM 1401 N N . LYS A 1 177 ? -1.350 -5.471 -23.399 1.00 93.88 177 LYS A N 1
ATOM 1402 C CA . LYS A 1 177 ? -0.254 -6.369 -23.818 1.00 93.88 177 LYS A CA 1
ATOM 1403 C C . LYS A 1 177 ? 1.123 -5.860 -23.409 1.00 93.88 177 LYS A C 1
ATOM 1405 O O . LYS A 1 177 ? 2.080 -6.621 -23.409 1.00 93.88 177 LYS A O 1
ATOM 1410 N N . THR A 1 178 ? 1.193 -4.588 -23.035 1.00 97.50 178 THR A N 1
ATOM 1411 C CA . THR A 1 178 ? 2.384 -3.913 -22.526 1.00 97.50 178 THR A CA 1
ATOM 1412 C C . THR A 1 178 ? 1.992 -3.129 -21.287 1.00 97.50 178 THR A C 1
ATOM 1414 O O . THR A 1 178 ? 0.929 -2.506 -21.269 1.00 97.50 178 THR A O 1
ATOM 1417 N N . TYR A 1 179 ? 2.851 -3.097 -20.280 1.00 98.06 179 TYR A N 1
ATOM 1418 C CA . TYR A 1 179 ? 2.517 -2.579 -18.964 1.00 98.06 179 TYR A CA 1
ATOM 1419 C C . TYR A 1 179 ? 3.456 -1.447 -18.566 1.00 98.06 179 TYR A C 1
ATOM 1421 O O . TYR A 1 179 ? 4.659 -1.492 -18.801 1.00 98.06 179 TYR A O 1
ATOM 1429 N N . SER A 1 180 ? 2.922 -0.414 -17.922 1.00 97.94 180 SER A N 1
ATOM 1430 C CA . SER A 1 180 ? 3.761 0.448 -17.089 1.00 97.94 180 SER A CA 1
ATOM 1431 C C . SER A 1 180 ? 4.123 -0.290 -15.801 1.00 97.94 180 SER A C 1
ATOM 1433 O O . SER A 1 180 ? 3.454 -1.259 -15.442 1.00 97.94 180 SER A O 1
ATOM 1435 N N . ILE A 1 181 ? 5.102 0.202 -15.037 1.00 97.50 181 ILE A N 1
ATOM 1436 C CA . ILE A 1 181 ? 5.432 -0.372 -13.716 1.00 97.50 181 ILE A CA 1
ATOM 1437 C C . ILE A 1 181 ? 4.187 -0.438 -12.819 1.00 97.50 181 ILE A C 1
ATOM 1439 O O . ILE A 1 181 ? 3.911 -1.460 -12.196 1.00 97.50 181 ILE A O 1
ATOM 1443 N N . PHE A 1 182 ? 3.393 0.639 -12.790 1.00 96.25 182 PHE A N 1
ATOM 1444 C CA . PHE A 1 182 ? 2.157 0.689 -12.007 1.00 96.25 182 PHE A CA 1
ATOM 1445 C C . PHE A 1 182 ? 1.163 -0.394 -12.449 1.00 96.25 182 PHE A C 1
ATOM 1447 O O . PHE A 1 182 ? 0.647 -1.119 -11.603 1.00 96.25 182 PHE A O 1
ATOM 1454 N N . CYS A 1 183 ? 0.912 -0.535 -13.754 1.00 96.50 183 CYS A N 1
ATOM 1455 C CA . CYS A 1 183 ? -0.061 -1.511 -14.242 1.00 96.50 183 CYS A CA 1
ATOM 1456 C C . CYS A 1 183 ? 0.430 -2.956 -14.150 1.00 96.50 183 CYS A C 1
ATOM 1458 O O . CYS A 1 183 ? -0.373 -3.828 -13.830 1.00 96.50 183 CYS A O 1
ATOM 1460 N N . ALA A 1 184 ? 1.730 -3.208 -14.316 1.00 97.50 184 ALA A N 1
ATOM 1461 C CA . ALA A 1 184 ? 2.319 -4.520 -14.064 1.00 97.50 184 ALA A CA 1
ATOM 1462 C C . ALA A 1 184 ? 2.098 -4.946 -12.605 1.00 97.50 184 ALA A C 1
ATOM 1464 O O . ALA A 1 184 ? 1.690 -6.072 -12.341 1.00 97.50 184 ALA A O 1
ATOM 1465 N N . MET A 1 185 ? 2.281 -4.027 -11.653 1.00 97.38 185 MET A N 1
ATOM 1466 C CA . MET A 1 185 ? 2.051 -4.301 -10.234 1.00 97.38 185 MET A CA 1
ATOM 1467 C C . MET A 1 185 ? 0.573 -4.491 -9.883 1.00 97.38 185 MET A C 1
ATOM 1469 O O . MET A 1 185 ? 0.250 -5.347 -9.063 1.00 97.38 185 MET A O 1
ATOM 1473 N N . MET A 1 186 ? -0.334 -3.711 -10.480 1.00 95.38 186 MET A N 1
ATOM 1474 C CA . MET A 1 186 ? -1.776 -3.917 -10.295 1.00 95.38 186 MET A CA 1
ATOM 1475 C C . MET A 1 186 ? -2.199 -5.282 -10.845 1.00 95.38 186 MET A C 1
ATOM 1477 O O . MET A 1 186 ? -2.908 -6.020 -10.164 1.00 95.38 186 MET A O 1
ATOM 1481 N N . LYS A 1 187 ? -1.694 -5.662 -12.027 1.00 96.00 187 LYS A N 1
ATOM 1482 C CA . LYS A 1 187 ? -1.991 -6.965 -12.623 1.00 96.00 187 LYS A CA 1
ATOM 1483 C C . LYS A 1 187 ? -1.413 -8.124 -11.815 1.00 96.00 187 LYS A C 1
ATOM 1485 O O . LYS A 1 187 ? -2.092 -9.121 -11.597 1.00 96.00 187 LYS A O 1
ATOM 1490 N N . ALA A 1 188 ? -0.189 -7.980 -11.318 1.00 97.31 188 ALA A N 1
ATOM 1491 C CA . ALA A 1 188 ? 0.432 -8.976 -10.456 1.00 97.31 188 ALA A CA 1
ATOM 1492 C C . ALA A 1 188 ? -0.331 -9.170 -9.138 1.00 97.31 188 ALA A C 1
ATOM 1494 O O . ALA A 1 188 ? -0.481 -10.299 -8.682 1.00 97.31 188 ALA A O 1
ATOM 1495 N N . GLN A 1 189 ? -0.872 -8.097 -8.551 1.00 96.81 189 GLN A N 1
ATOM 1496 C CA . GLN A 1 189 ? -1.762 -8.214 -7.394 1.00 96.81 189 GLN A CA 1
ATOM 1497 C C . GLN A 1 189 ? -3.024 -9.010 -7.713 1.00 96.81 189 GLN A C 1
ATOM 1499 O O . GLN A 1 189 ? -3.379 -9.882 -6.931 1.00 96.81 189 GLN A O 1
ATOM 1504 N N . GLU A 1 190 ? -3.675 -8.770 -8.854 1.00 95.38 190 GLU A N 1
ATOM 1505 C CA . GLU A 1 190 ? -4.824 -9.590 -9.266 1.00 95.38 190 GLU A CA 1
ATOM 1506 C C . GLU A 1 190 ? -4.443 -11.062 -9.424 1.00 95.38 190 GLU A C 1
ATOM 1508 O O . GLU A 1 190 ? -5.182 -11.933 -8.972 1.00 95.38 190 GLU A O 1
ATOM 1513 N N . ASN A 1 191 ? -3.294 -11.340 -10.047 1.00 96.00 191 ASN A N 1
ATOM 1514 C CA . ASN A 1 191 ? -2.830 -12.704 -10.294 1.00 96.00 191 ASN A CA 1
ATOM 1515 C C . ASN A 1 191 ? -2.499 -13.450 -8.989 1.00 96.00 191 ASN A C 1
ATOM 1517 O O . ASN A 1 191 ? -2.735 -14.651 -8.904 1.00 96.00 191 ASN A O 1
ATOM 1521 N N . VAL A 1 192 ? -1.953 -12.756 -7.983 1.00 97.69 192 VAL A N 1
ATOM 1522 C CA . VAL A 1 192 ? -1.499 -13.369 -6.722 1.00 97.69 192 VAL A CA 1
ATOM 1523 C C . VAL A 1 192 ? -2.590 -13.382 -5.649 1.00 97.69 192 VAL A C 1
ATOM 1525 O O . VAL A 1 192 ? -2.742 -14.374 -4.944 1.00 97.69 192 VAL A O 1
ATOM 1528 N N . LEU A 1 193 ? -3.341 -12.289 -5.501 1.00 94.25 193 LEU A N 1
ATOM 1529 C CA . LEU A 1 193 ? -4.334 -12.107 -4.433 1.00 94.25 193 LEU A CA 1
ATOM 1530 C C . LEU A 1 193 ? -5.769 -12.382 -4.898 1.00 94.25 193 LEU A C 1
ATOM 1532 O O . LEU A 1 193 ? -6.677 -12.478 -4.073 1.00 94.25 193 LEU A O 1
ATOM 1536 N N . GLY A 1 194 ? -5.995 -12.485 -6.206 1.00 92.56 194 GLY A N 1
ATOM 1537 C CA . GLY A 1 194 ? -7.320 -12.599 -6.799 1.00 92.56 194 GLY A CA 1
ATOM 1538 C C . GLY A 1 194 ? -7.978 -11.246 -7.086 1.00 92.56 194 GLY A C 1
ATOM 1539 O O . GLY A 1 194 ? -7.637 -10.193 -6.534 1.00 92.56 194 GLY A O 1
ATOM 1540 N N . LYS A 1 195 ? -8.968 -11.279 -7.981 1.00 86.50 195 LYS A N 1
ATOM 1541 C CA . LYS A 1 195 ? -9.751 -10.102 -8.372 1.00 86.50 195 LYS A CA 1
ATOM 1542 C C . LYS A 1 195 ? -10.521 -9.552 -7.166 1.00 86.50 195 LYS A C 1
ATOM 1544 O O . LYS A 1 195 ? -11.213 -10.296 -6.484 1.00 86.50 195 LYS A O 1
ATOM 1549 N N . GLY A 1 196 ? -10.428 -8.242 -6.940 1.00 81.31 196 GLY A N 1
ATOM 1550 C CA . GLY A 1 196 ? -11.079 -7.558 -5.814 1.00 81.31 196 GLY A CA 1
ATOM 1551 C C . GLY A 1 196 ? -10.193 -7.368 -4.579 1.00 81.31 196 GLY A C 1
ATOM 1552 O O . GLY A 1 196 ? -10.512 -6.523 -3.754 1.00 81.31 196 GLY A O 1
ATOM 1553 N N . ASN A 1 197 ? -9.043 -8.047 -4.504 1.00 84.69 197 ASN A N 1
ATOM 1554 C CA . ASN A 1 197 ? -8.082 -7.921 -3.398 1.00 84.69 197 ASN A CA 1
ATOM 1555 C C . ASN A 1 197 ? -6.884 -7.017 -3.737 1.00 84.69 197 ASN A C 1
ATOM 1557 O O . ASN A 1 197 ? -5.854 -7.041 -3.065 1.00 84.69 197 ASN A O 1
ATOM 1561 N N . VAL A 1 198 ? -6.998 -6.230 -4.807 1.00 88.19 198 VAL A N 1
ATOM 1562 C CA . VAL A 1 198 ? -5.940 -5.332 -5.275 1.00 88.19 198 VAL A CA 1
ATOM 1563 C C . VAL A 1 198 ? -5.955 -4.046 -4.467 1.00 88.19 198 VAL A C 1
ATOM 1565 O O . VAL A 1 198 ? -6.995 -3.399 -4.334 1.00 88.19 198 VAL A O 1
ATOM 1568 N N . HIS A 1 199 ? -4.784 -3.613 -4.003 1.00 87.25 199 HIS A N 1
ATOM 1569 C CA . HIS A 1 199 ? -4.653 -2.388 -3.238 1.00 87.25 199 HIS A CA 1
ATOM 1570 C C . HIS A 1 199 ? -3.476 -1.508 -3.679 1.00 87.25 199 HIS A C 1
ATOM 1572 O O . HIS A 1 199 ? -2.311 -1.898 -3.727 1.00 87.25 199 HIS A O 1
ATOM 1578 N N . TYR A 1 200 ? -3.745 -0.223 -3.917 1.00 85.81 200 TYR A N 1
ATOM 1579 C CA . TYR A 1 200 ? -2.706 0.739 -4.309 1.00 85.81 200 TYR A CA 1
ATOM 1580 C C . TYR A 1 200 ? -1.697 1.038 -3.180 1.00 85.81 200 TYR A C 1
ATOM 1582 O O . TYR A 1 200 ? -0.602 1.554 -3.464 1.00 85.81 200 TYR A O 1
ATOM 1590 N N . ARG A 1 201 ? -2.044 0.711 -1.920 1.00 90.31 201 ARG A N 1
ATOM 1591 C CA . ARG A 1 201 ? -1.136 0.707 -0.754 1.00 90.31 201 ARG A CA 1
ATOM 1592 C C . ARG A 1 201 ? -0.681 -0.676 -0.303 1.00 90.31 201 ARG A C 1
ATOM 1594 O O . ARG A 1 201 ? -0.157 -0.777 0.796 1.00 90.31 201 ARG A O 1
ATOM 1601 N N . GLN A 1 202 ? -0.870 -1.713 -1.114 1.00 93.81 202 GLN A N 1
ATOM 1602 C CA . GLN A 1 202 ? -0.250 -3.012 -0.859 1.00 93.81 202 GLN A CA 1
ATOM 1603 C C . GLN A 1 202 ? 1.245 -2.819 -0.516 1.00 93.81 202 GLN A C 1
ATOM 1605 O O . GLN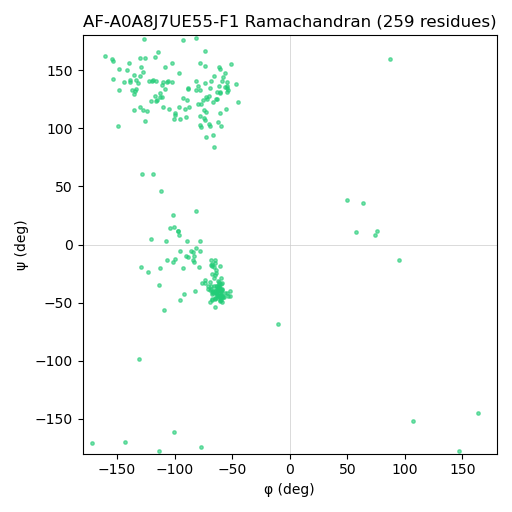 A 1 202 ? 1.889 -1.998 -1.187 1.00 93.81 202 GLN A O 1
ATOM 1610 N N . PRO A 1 203 ? 1.819 -3.524 0.476 1.00 95.69 203 PRO A N 1
ATOM 1611 C CA . PRO A 1 203 ? 3.228 -3.389 0.831 1.00 95.69 203 PRO A CA 1
ATOM 1612 C C . PRO A 1 203 ? 4.168 -3.536 -0.369 1.00 95.69 203 PRO A C 1
ATOM 1614 O O . PRO A 1 203 ? 5.066 -2.713 -0.531 1.00 95.69 203 PRO A O 1
ATOM 1617 N N . ALA A 1 204 ? 3.895 -4.460 -1.296 1.00 96.69 204 ALA A N 1
ATOM 1618 C CA . ALA A 1 204 ? 4.620 -4.550 -2.567 1.00 96.69 204 ALA A CA 1
ATOM 1619 C C . ALA A 1 204 ? 4.665 -3.204 -3.327 1.00 96.69 204 ALA A C 1
ATOM 1621 O O . ALA A 1 204 ? 5.713 -2.767 -3.791 1.00 96.69 204 ALA A O 1
ATOM 1622 N N . MET A 1 205 ? 3.544 -2.484 -3.403 1.00 95.19 205 MET A N 1
ATOM 1623 C CA . MET A 1 205 ? 3.460 -1.169 -4.049 1.00 95.19 205 MET A CA 1
ATOM 1624 C C . MET A 1 205 ? 4.113 -0.044 -3.239 1.00 95.19 205 MET A C 1
ATOM 1626 O O . MET A 1 205 ? 4.557 0.951 -3.819 1.00 95.19 205 MET A O 1
ATOM 1630 N N . GLN A 1 206 ? 4.122 -0.124 -1.908 1.00 94.81 206 GLN A N 1
ATOM 1631 C CA . GLN A 1 206 ? 4.850 0.842 -1.077 1.00 94.81 206 GLN A CA 1
ATOM 1632 C C . GLN A 1 206 ? 6.360 0.642 -1.211 1.00 94.81 206 GLN A C 1
ATOM 1634 O O . GLN A 1 206 ? 7.076 1.625 -1.374 1.00 94.81 206 GLN A O 1
ATOM 1639 N N . ALA A 1 207 ? 6.823 -0.606 -1.296 1.00 96.31 207 ALA A N 1
ATOM 1640 C CA . ALA A 1 207 ? 8.233 -0.950 -1.447 1.00 96.31 207 ALA A CA 1
ATOM 1641 C C . ALA A 1 207 ? 8.857 -0.293 -2.682 1.00 96.31 207 ALA A C 1
ATOM 1643 O O . ALA A 1 207 ? 9.897 0.349 -2.580 1.00 96.31 207 ALA A O 1
ATOM 1644 N N . PHE A 1 208 ? 8.164 -0.329 -3.821 1.00 96.00 208 PHE A N 1
ATOM 1645 C CA . PHE A 1 208 ? 8.582 0.391 -5.027 1.00 96.00 208 PHE A CA 1
ATOM 1646 C C . PHE A 1 208 ? 8.724 1.898 -4.811 1.00 96.00 208 PHE A C 1
ATOM 1648 O O . PHE A 1 208 ? 9.692 2.515 -5.253 1.00 96.00 208 PHE A O 1
ATOM 1655 N N . ARG A 1 209 ? 7.741 2.508 -4.141 1.00 93.19 209 ARG A N 1
ATOM 1656 C CA . ARG A 1 209 ? 7.751 3.947 -3.867 1.00 93.19 209 ARG A CA 1
ATOM 1657 C C . ARG A 1 209 ? 8.911 4.320 -2.949 1.00 93.19 209 ARG A C 1
ATOM 1659 O O . ARG A 1 209 ? 9.528 5.354 -3.168 1.00 93.19 209 ARG A O 1
ATOM 1666 N N . GLU A 1 210 ? 9.197 3.496 -1.948 1.00 93.00 210 GLU A N 1
ATOM 1667 C CA . GLU A 1 210 ? 10.327 3.689 -1.043 1.00 93.00 210 GLU A CA 1
ATOM 1668 C C . GLU A 1 210 ? 11.670 3.514 -1.746 1.00 93.00 210 GLU A C 1
ATOM 1670 O O . GLU A 1 210 ? 12.522 4.390 -1.627 1.00 93.00 210 GLU A O 1
ATOM 1675 N N . THR A 1 211 ? 11.842 2.457 -2.542 1.00 95.12 211 THR A N 1
ATOM 1676 C CA . THR A 1 211 ? 13.064 2.240 -3.329 1.00 95.12 211 THR A CA 1
ATOM 1677 C C . THR A 1 211 ? 13.332 3.408 -4.286 1.00 95.12 211 THR A C 1
ATOM 1679 O O . THR A 1 211 ? 14.470 3.867 -4.418 1.00 95.12 211 THR A O 1
ATOM 1682 N N . LEU A 1 212 ? 12.282 3.960 -4.905 1.00 94.38 212 LEU A N 1
ATOM 1683 C CA . LEU A 1 212 ? 12.394 5.139 -5.763 1.00 94.38 212 LEU A CA 1
ATOM 1684 C C . LEU A 1 212 ? 12.857 6.396 -5.020 1.00 94.38 212 LEU A C 1
ATOM 1686 O O . LEU A 1 212 ? 13.471 7.250 -5.649 1.00 94.38 212 LEU A O 1
ATOM 1690 N N . ASN A 1 213 ? 12.654 6.521 -3.707 1.00 88.81 213 ASN A N 1
ATOM 1691 C CA . ASN A 1 213 ? 13.188 7.672 -2.967 1.00 88.81 213 ASN A CA 1
ATOM 1692 C C . ASN A 1 213 ? 14.719 7.752 -3.063 1.00 88.81 213 ASN A C 1
ATOM 1694 O O . ASN A 1 213 ? 15.276 8.845 -3.041 1.00 88.81 213 ASN A O 1
ATOM 1698 N N . THR A 1 214 ? 15.388 6.607 -3.214 1.00 88.75 214 THR A N 1
ATOM 1699 C CA . THR A 1 214 ? 16.842 6.524 -3.397 1.00 88.75 214 THR A CA 1
ATOM 1700 C C . THR A 1 214 ? 17.225 6.449 -4.877 1.00 88.75 214 THR A C 1
ATOM 1702 O O . THR A 1 214 ? 18.093 7.192 -5.327 1.00 88.75 214 THR A O 1
ATOM 1705 N N . MET A 1 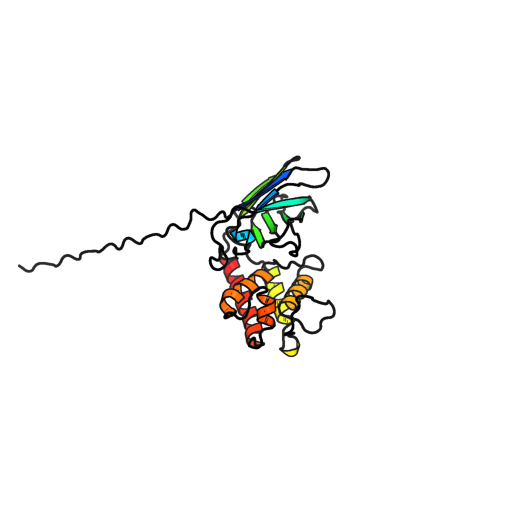215 ? 16.573 5.583 -5.661 1.00 92.06 215 MET A N 1
ATOM 1706 C CA . MET A 1 215 ? 16.932 5.354 -7.073 1.00 92.06 215 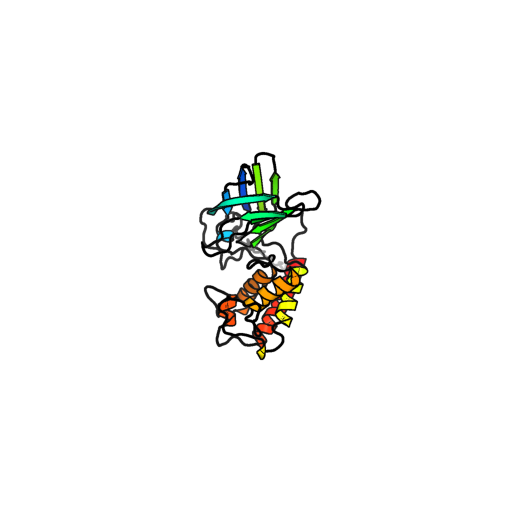MET A CA 1
ATOM 1707 C C . MET A 1 215 ? 16.426 6.436 -8.033 1.00 92.06 215 MET A C 1
ATOM 1709 O O . MET A 1 215 ? 16.907 6.554 -9.157 1.00 92.06 215 MET A O 1
ATOM 1713 N N . GLY A 1 216 ? 15.429 7.214 -7.621 1.00 87.12 216 GLY A N 1
ATOM 1714 C CA . GLY A 1 216 ? 14.669 8.084 -8.508 1.00 87.12 216 GLY A CA 1
ATOM 1715 C C . GLY A 1 216 ? 15.440 9.249 -9.101 1.00 87.12 216 GLY A C 1
ATOM 1716 O O . GLY A 1 216 ? 15.052 9.731 -10.164 1.00 87.12 216 GLY A O 1
ATOM 1717 N N . LYS A 1 217 ? 16.510 9.694 -8.427 1.00 88.44 217 LYS A N 1
ATOM 1718 C CA . LYS A 1 217 ? 17.381 10.806 -8.851 1.00 88.44 217 LYS A CA 1
ATOM 1719 C C . LYS A 1 217 ? 16.597 12.073 -9.247 1.00 88.44 217 LYS A C 1
ATOM 1721 O O . LYS A 1 217 ? 16.931 12.730 -10.223 1.00 88.44 217 LYS A O 1
ATOM 1726 N N . GLY A 1 218 ? 15.513 12.385 -8.529 1.00 86.31 218 GLY A N 1
ATOM 1727 C CA . GLY A 1 218 ? 14.677 13.566 -8.793 1.00 86.31 218 GLY A CA 1
ATOM 1728 C C . GLY A 1 218 ? 13.767 13.480 -10.028 1.00 86.31 218 GLY A C 1
ATOM 1729 O O . GLY A 1 218 ? 13.129 14.466 -10.372 1.00 86.31 218 GLY A O 1
ATOM 1730 N N . ARG A 1 219 ? 13.651 12.316 -10.683 1.00 93.12 219 ARG A N 1
ATOM 1731 C CA . ARG A 1 219 ? 12.839 12.113 -11.903 1.00 93.12 219 ARG A CA 1
ATOM 1732 C C . ARG A 1 219 ? 11.342 11.893 -11.635 1.00 93.12 219 ARG A C 1
ATOM 1734 O O . ARG A 1 219 ? 10.671 11.172 -12.370 1.00 93.12 219 ARG A O 1
ATOM 1741 N N . PHE A 1 220 ? 10.814 12.448 -10.550 1.00 91.31 220 PHE A N 1
ATOM 1742 C CA . PHE A 1 220 ? 9.394 12.376 -10.217 1.00 91.31 220 PHE A CA 1
ATOM 1743 C C . PHE A 1 220 ? 8.959 13.541 -9.335 1.00 91.31 220 PH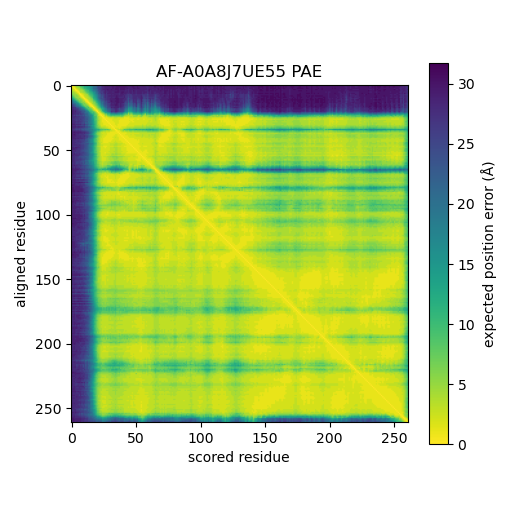E A C 1
ATOM 1745 O O . PHE A 1 220 ? 9.775 14.124 -8.627 1.00 91.31 220 PHE A O 1
ATOM 1752 N N . ASP A 1 221 ? 7.654 13.805 -9.319 1.00 83.31 221 ASP A N 1
ATOM 1753 C CA . ASP A 1 221 ? 7.037 14.802 -8.450 1.00 83.31 221 ASP A CA 1
ATOM 1754 C C . ASP A 1 221 ? 5.820 14.177 -7.741 1.00 83.31 221 ASP A C 1
ATOM 1756 O O . ASP A 1 221 ? 5.951 13.419 -6.771 1.00 83.31 221 ASP A O 1
ATOM 1760 N N . LYS A 1 222 ? 4.615 14.416 -8.264 1.00 81.56 222 LYS A N 1
ATOM 1761 C CA . LYS A 1 222 ? 3.346 14.087 -7.606 1.00 81.56 222 LYS A CA 1
ATOM 1762 C C . LYS A 1 222 ? 3.045 12.589 -7.554 1.00 81.56 222 LYS A C 1
ATOM 1764 O O . LYS A 1 222 ? 2.429 12.106 -6.597 1.00 81.56 222 LYS A O 1
ATOM 1769 N N . HIS A 1 223 ? 3.420 11.836 -8.583 1.00 87.94 223 HIS A N 1
ATOM 1770 C CA . HIS A 1 223 ? 3.054 10.435 -8.754 1.00 87.94 223 HIS A CA 1
ATOM 1771 C C . HIS A 1 223 ? 4.289 9.567 -9.008 1.00 87.94 223 HIS A C 1
ATOM 1773 O O . HIS A 1 223 ? 4.338 8.870 -10.013 1.00 87.94 223 HIS A O 1
ATOM 1779 N N . ARG A 1 224 ? 5.228 9.540 -8.047 1.00 91.19 224 ARG A N 1
ATOM 1780 C CA . ARG A 1 224 ? 6.476 8.735 -8.005 1.00 91.19 224 ARG A CA 1
ATOM 1781 C C . ARG A 1 224 ? 6.620 7.638 -9.074 1.00 91.19 224 ARG A C 1
ATOM 1783 O O . ARG A 1 224 ? 7.453 7.761 -9.959 1.00 91.19 224 ARG A O 1
ATOM 1790 N N . LEU A 1 225 ? 5.801 6.582 -9.012 1.00 93.38 225 LEU A N 1
ATOM 1791 C CA . LEU A 1 225 ? 5.871 5.455 -9.958 1.00 93.38 225 LEU A CA 1
ATOM 1792 C C . LEU A 1 225 ? 5.494 5.811 -11.402 1.00 93.38 225 LEU A C 1
ATOM 1794 O O . LEU A 1 225 ? 6.100 5.294 -12.330 1.00 93.38 225 LEU A O 1
ATOM 1798 N N . MET A 1 226 ? 4.469 6.640 -11.595 1.00 94.75 226 MET A N 1
ATOM 1799 C CA . MET A 1 226 ? 4.034 7.095 -12.916 1.00 94.75 226 MET A CA 1
ATOM 1800 C C . MET A 1 226 ? 5.068 8.039 -13.525 1.00 94.75 226 MET A C 1
ATOM 1802 O O . MET A 1 226 ? 5.481 7.825 -14.659 1.00 94.75 226 MET A O 1
ATOM 1806 N N . ASP A 1 227 ? 5.495 9.043 -12.762 1.00 95.88 227 ASP A N 1
ATOM 1807 C CA . ASP A 1 227 ? 6.399 10.082 -13.256 1.00 95.88 227 ASP A CA 1
ATOM 1808 C C . ASP A 1 227 ? 7.758 9.476 -13.619 1.00 95.88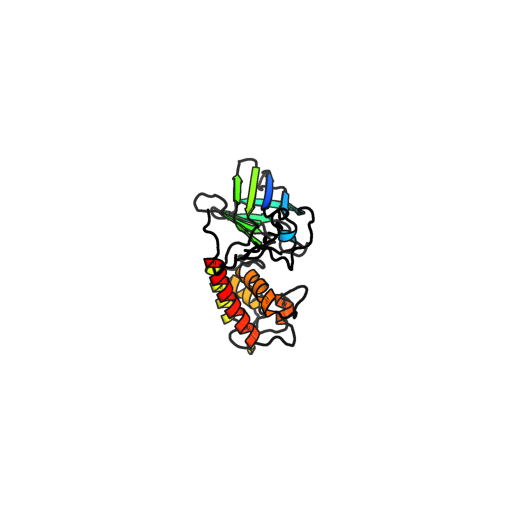 227 ASP A C 1
ATOM 1810 O O . ASP A 1 227 ? 8.238 9.668 -14.732 1.00 95.88 227 ASP A O 1
ATOM 1814 N N . TRP A 1 228 ? 8.314 8.635 -12.739 1.00 97.31 228 TRP A N 1
ATOM 1815 C CA . TRP A 1 228 ? 9.581 7.957 -13.005 1.00 97.31 228 TRP A CA 1
ATOM 1816 C C . TRP A 1 228 ? 9.482 6.986 -14.186 1.00 97.31 228 TRP A C 1
ATOM 1818 O O . TRP A 1 228 ? 10.376 6.955 -15.022 1.00 97.31 228 TRP A O 1
ATOM 1828 N N . ASN A 1 229 ? 8.382 6.232 -14.319 1.00 97.81 229 ASN A N 1
ATOM 1829 C CA . ASN A 1 229 ? 8.150 5.363 -15.482 1.00 97.81 229 ASN A CA 1
ATOM 1830 C C . ASN A 1 229 ? 8.128 6.148 -16.803 1.00 97.81 229 ASN A C 1
ATOM 1832 O O . ASN A 1 229 ? 8.594 5.644 -17.822 1.00 97.81 229 ASN A O 1
ATOM 1836 N N . ASN A 1 230 ? 7.548 7.349 -16.788 1.00 97.62 230 ASN A N 1
ATOM 1837 C CA . ASN A 1 230 ? 7.336 8.161 -17.984 1.00 97.62 230 ASN A CA 1
ATOM 1838 C C . ASN A 1 230 ? 8.514 9.080 -18.315 1.00 97.62 230 ASN A C 1
ATOM 1840 O O . ASN A 1 230 ? 8.528 9.681 -19.389 1.00 97.62 230 ASN A O 1
ATOM 1844 N N . HIS A 1 231 ? 9.483 9.211 -17.409 1.00 97.69 231 HIS A N 1
ATOM 1845 C CA . HIS A 1 231 ? 10.613 10.102 -17.604 1.00 97.69 231 HIS A CA 1
ATOM 1846 C C . HIS A 1 231 ? 11.439 9.681 -18.840 1.00 97.69 231 HIS A C 1
ATOM 1848 O O . HIS A 1 231 ? 11.714 8.484 -19.017 1.00 97.69 231 HIS A O 1
ATOM 1854 N N . PRO A 1 232 ? 11.864 10.630 -19.701 1.00 96.31 232 PRO A N 1
ATOM 1855 C CA . PRO A 1 232 ? 12.626 10.317 -20.915 1.00 96.31 232 PRO A CA 1
ATOM 1856 C C . PRO A 1 232 ? 13.943 9.587 -20.621 1.00 96.31 232 PRO A C 1
ATOM 1858 O O . PRO A 1 232 ? 14.318 8.682 -21.366 1.00 96.31 232 PRO A O 1
ATOM 1861 N N . ASP A 1 233 ? 14.574 9.904 -19.491 1.00 96.62 233 ASP A N 1
ATOM 1862 C CA . ASP A 1 233 ? 15.848 9.295 -19.090 1.00 96.62 233 ASP A CA 1
ATOM 1863 C C . ASP A 1 233 ? 15.709 7.950 -18.369 1.00 96.62 233 ASP A C 1
ATOM 1865 O O . ASP A 1 233 ? 16.720 7.328 -18.057 1.00 96.62 233 ASP A O 1
ATOM 1869 N N . THR A 1 234 ? 14.495 7.500 -18.041 1.00 97.56 234 THR A N 1
ATOM 1870 C CA . THR A 1 234 ? 14.326 6.174 -17.434 1.00 97.56 234 THR A CA 1
ATOM 1871 C C . THR A 1 234 ? 14.571 5.110 -18.491 1.00 97.56 234 THR A C 1
ATOM 1873 O O . THR A 1 234 ? 13.932 5.112 -19.544 1.00 97.56 234 THR A O 1
ATOM 1876 N N . THR A 1 235 ? 15.489 4.190 -18.205 1.00 97.62 235 THR A N 1
ATOM 1877 C CA . THR A 1 235 ? 15.835 3.085 -19.111 1.00 97.62 235 THR A CA 1
ATOM 1878 C C . THR A 1 235 ? 15.195 1.775 -18.668 1.00 97.62 235 THR A C 1
ATOM 1880 O O . THR A 1 235 ? 14.916 1.577 -17.486 1.00 97.62 235 THR A O 1
ATOM 1883 N N . PHE A 1 236 ? 15.011 0.829 -19.594 1.00 98.44 236 PHE A N 1
ATOM 1884 C CA . PHE A 1 236 ? 14.495 -0.490 -19.230 1.00 98.44 236 PHE A CA 1
ATOM 1885 C C . PHE A 1 236 ? 15.426 -1.224 -18.252 1.00 98.44 236 PHE A C 1
ATOM 1887 O O . PHE A 1 236 ? 14.948 -1.881 -17.331 1.00 98.44 236 PHE A O 1
ATOM 1894 N N . ALA A 1 237 ? 16.746 -1.060 -18.382 1.00 98.38 237 ALA A N 1
ATOM 1895 C CA . ALA A 1 237 ? 17.712 -1.618 -17.437 1.00 98.38 237 ALA A CA 1
ATOM 1896 C C . ALA A 1 237 ? 17.477 -1.108 -16.002 1.00 98.38 237 ALA A C 1
ATOM 1898 O O . ALA A 1 237 ? 17.404 -1.916 -15.078 1.00 98.38 237 ALA A O 1
ATOM 1899 N N . GLU A 1 238 ? 17.256 0.199 -15.821 1.00 97.75 238 GLU A N 1
ATOM 1900 C CA . GLU A 1 238 ? 16.904 0.769 -14.512 1.00 97.75 238 GLU A CA 1
ATOM 1901 C C . GLU A 1 238 ? 15.555 0.246 -14.002 1.00 97.75 238 GLU A C 1
ATOM 1903 O O . GLU A 1 238 ? 15.391 0.036 -12.801 1.00 97.75 238 GLU A O 1
ATOM 1908 N N . VAL A 1 239 ? 14.578 0.010 -14.888 1.00 98.06 239 VAL A N 1
ATOM 1909 C CA . VAL A 1 239 ? 13.306 -0.623 -14.500 1.00 98.06 239 VAL A CA 1
ATOM 1910 C C . VAL A 1 239 ? 13.566 -2.015 -13.934 1.00 98.06 239 VAL A C 1
ATOM 1912 O O . VAL A 1 239 ? 13.050 -2.336 -12.868 1.00 98.06 239 VAL A O 1
ATOM 1915 N N . ARG A 1 240 ? 14.383 -2.839 -14.603 1.00 98.38 240 ARG A N 1
ATOM 1916 C CA . ARG A 1 240 ? 14.747 -4.181 -14.114 1.00 98.38 240 ARG A CA 1
ATOM 1917 C C . ARG A 1 240 ? 15.462 -4.116 -12.769 1.00 98.38 240 ARG A C 1
ATOM 1919 O O . ARG A 1 240 ? 15.073 -4.836 -11.851 1.00 98.38 240 ARG A O 1
ATOM 1926 N N . GLU A 1 241 ? 16.431 -3.215 -12.645 1.00 98.25 241 GLU A N 1
ATOM 1927 C CA . GLU A 1 241 ? 17.164 -2.981 -11.402 1.00 98.25 241 GLU A CA 1
ATOM 1928 C C . GLU A 1 241 ? 16.228 -2.551 -10.264 1.00 98.25 241 GLU A C 1
ATOM 1930 O O . GLU A 1 241 ? 16.353 -3.045 -9.146 1.00 98.25 241 GLU A O 1
ATOM 1935 N N . LEU A 1 242 ? 15.231 -1.705 -10.540 1.00 97.94 242 LEU A N 1
ATOM 1936 C CA . LEU A 1 242 ? 14.240 -1.290 -9.548 1.00 97.94 242 LEU A CA 1
ATOM 1937 C C . LEU A 1 242 ? 13.473 -2.485 -8.962 1.00 97.94 242 LEU A C 1
ATOM 1939 O O . LEU A 1 242 ? 13.209 -2.486 -7.758 1.00 97.94 242 LEU A O 1
ATOM 1943 N N . PHE A 1 243 ? 13.134 -3.502 -9.764 1.00 98.50 243 PHE A N 1
ATOM 1944 C CA . PHE A 1 243 ? 12.519 -4.735 -9.250 1.00 98.50 243 PHE A CA 1
ATOM 1945 C C . PHE A 1 243 ? 13.482 -5.504 -8.338 1.00 98.50 243 PHE A C 1
ATOM 1947 O O . PHE A 1 243 ? 13.086 -5.908 -7.246 1.00 98.50 243 PHE A O 1
ATOM 1954 N N . ASP A 1 244 ? 14.741 -5.661 -8.753 1.00 98.44 244 ASP A N 1
ATOM 1955 C CA . ASP A 1 244 ? 15.760 -6.391 -7.989 1.00 98.44 244 ASP A CA 1
ATOM 1956 C C . ASP A 1 244 ? 16.087 -5.725 -6.649 1.00 98.44 244 ASP A C 1
ATOM 1958 O O . ASP A 1 244 ? 16.108 -6.374 -5.599 1.00 98.44 244 ASP A O 1
ATOM 1962 N N . VAL A 1 245 ? 16.286 -4.408 -6.661 1.00 98.25 245 VAL A N 1
ATOM 1963 C CA . VAL A 1 245 ? 16.556 -3.630 -5.448 1.00 98.25 245 VAL A CA 1
ATOM 1964 C C . VAL A 1 245 ? 15.328 -3.613 -4.541 1.00 98.25 245 VAL A C 1
ATOM 1966 O O . VAL A 1 245 ? 15.469 -3.788 -3.330 1.00 98.25 245 VAL A O 1
ATOM 1969 N N . THR A 1 246 ? 14.124 -3.463 -5.102 1.00 98.12 246 THR A N 1
ATOM 1970 C CA . THR A 1 246 ? 12.880 -3.540 -4.323 1.00 98.12 246 THR A CA 1
ATOM 1971 C C . THR A 1 246 ? 12.737 -4.886 -3.623 1.00 98.12 246 THR A C 1
ATOM 1973 O O . THR A 1 246 ? 12.510 -4.910 -2.416 1.00 98.12 246 THR A O 1
ATOM 1976 N N . GLU A 1 247 ? 12.922 -6.002 -4.330 1.00 98.25 247 GLU A N 1
ATOM 1977 C CA . GLU A 1 247 ? 12.829 -7.334 -3.726 1.00 98.25 247 GLU A CA 1
ATOM 1978 C C . GLU A 1 247 ? 13.866 -7.520 -2.605 1.00 98.25 247 GLU A C 1
ATOM 1980 O O . GLU A 1 247 ? 13.532 -7.971 -1.504 1.00 98.25 247 GLU A O 1
ATOM 1985 N N . LYS A 1 248 ? 15.113 -7.093 -2.840 1.00 97.94 248 LYS A N 1
ATOM 1986 C CA . LYS A 1 248 ? 16.179 -7.115 -1.828 1.00 97.94 248 LYS A CA 1
ATOM 1987 C C . LYS A 1 248 ? 15.812 -6.297 -0.585 1.00 97.94 248 LYS A C 1
ATOM 1989 O O . LYS A 1 248 ? 16.016 -6.767 0.536 1.00 97.94 248 LYS A O 1
ATOM 1994 N N . ASN A 1 249 ? 15.260 -5.098 -0.766 1.00 96.75 249 ASN A N 1
ATOM 1995 C CA . ASN A 1 249 ? 14.816 -4.242 0.334 1.00 96.75 249 ASN A CA 1
ATOM 1996 C C . ASN A 1 249 ? 13.667 -4.884 1.119 1.00 96.75 249 ASN A C 1
ATOM 1998 O O . ASN A 1 249 ? 13.698 -4.892 2.347 1.00 96.75 249 ASN A O 1
ATOM 2002 N N . MET A 1 250 ? 12.701 -5.503 0.436 1.00 96.94 250 MET A N 1
ATOM 2003 C CA . MET A 1 250 ? 11.604 -6.218 1.093 1.00 96.94 250 MET A CA 1
ATOM 2004 C C . MET A 1 250 ? 12.114 -7.366 1.964 1.00 96.94 250 MET A C 1
ATOM 2006 O O . MET A 1 250 ? 11.686 -7.503 3.108 1.00 96.94 250 MET A O 1
ATOM 2010 N N . LEU A 1 251 ? 13.072 -8.155 1.468 1.00 96.56 251 LEU A N 1
ATOM 2011 C CA . LEU A 1 251 ? 13.707 -9.218 2.253 1.00 96.56 251 LEU A CA 1
ATOM 2012 C C . LEU A 1 251 ? 14.447 -8.677 3.483 1.00 96.56 251 LEU A C 1
ATOM 2014 O O . LEU A 1 251 ? 14.435 -9.320 4.531 1.00 96.56 251 LEU A O 1
ATOM 2018 N N . LYS A 1 252 ? 15.076 -7.502 3.373 1.00 95.19 252 LYS A N 1
ATOM 2019 C CA . LYS A 1 252 ? 15.704 -6.812 4.507 1.00 95.19 252 LYS A CA 1
ATOM 2020 C C . LYS A 1 252 ? 14.656 -6.384 5.541 1.00 95.19 252 LYS A C 1
ATOM 2022 O O . LYS A 1 252 ? 14.761 -6.782 6.698 1.00 95.19 252 LYS A O 1
ATOM 2027 N N . TRP A 1 253 ? 13.617 -5.656 5.130 1.00 93.75 253 TRP A N 1
ATOM 2028 C CA . TRP A 1 253 ? 12.577 -5.161 6.041 1.00 93.75 253 TRP A CA 1
ATOM 2029 C C . TRP A 1 253 ? 11.821 -6.279 6.755 1.00 93.75 253 TRP A C 1
ATOM 2031 O O . TRP A 1 253 ? 11.446 -6.119 7.911 1.00 93.75 253 TRP A O 1
ATOM 2041 N N . ARG A 1 254 ? 11.649 -7.438 6.110 1.00 92.19 254 ARG A N 1
ATOM 2042 C CA . ARG A 1 254 ? 11.089 -8.632 6.758 1.00 92.19 254 ARG A CA 1
ATOM 2043 C C . ARG A 1 254 ? 11.931 -9.136 7.926 1.00 92.19 254 ARG A C 1
ATOM 2045 O O . ARG A 1 254 ? 11.368 -9.568 8.922 1.00 92.19 254 ARG A O 1
ATOM 2052 N N . LYS A 1 255 ? 13.260 -9.097 7.804 1.00 89.62 255 LYS A N 1
ATOM 2053 C CA . LYS A 1 255 ? 14.187 -9.547 8.857 1.00 89.62 255 LYS A CA 1
ATOM 2054 C C . LYS A 1 255 ? 14.306 -8.539 9.995 1.00 89.62 255 LYS A C 1
ATOM 2056 O O . LYS A 1 255 ? 14.520 -8.927 11.134 1.00 89.62 255 LYS A O 1
ATOM 2061 N N . GLU A 1 256 ? 14.192 -7.256 9.671 1.00 87.12 256 GLU A N 1
ATOM 2062 C CA . GLU A 1 256 ? 14.280 -6.145 10.627 1.00 87.12 256 GLU A CA 1
ATOM 2063 C C . GLU A 1 256 ? 12.939 -5.836 11.305 1.00 87.12 256 GLU A C 1
ATOM 2065 O O . GLU A 1 256 ? 12.871 -4.986 12.197 1.00 87.12 256 GLU A O 1
ATOM 2070 N N . ALA A 1 257 ? 11.864 -6.507 10.883 1.00 78.62 257 ALA A N 1
ATOM 2071 C CA . ALA A 1 257 ? 10.565 -6.379 11.507 1.00 78.62 257 ALA A CA 1
ATOM 2072 C C . ALA A 1 257 ? 10.642 -6.876 12.959 1.00 78.62 257 ALA A C 1
ATOM 2074 O O . ALA A 1 257 ? 11.060 -8.014 13.190 1.00 78.62 257 ALA A O 1
ATOM 2075 N N . PRO A 1 258 ? 10.239 -6.060 13.948 1.00 67.88 258 PRO A N 1
ATOM 2076 C CA . PRO A 1 258 ? 10.121 -6.549 15.311 1.00 67.88 258 PRO A CA 1
ATOM 2077 C C . PRO A 1 258 ? 9.130 -7.717 15.339 1.00 67.88 258 PRO A C 1
ATOM 2079 O O . PRO A 1 258 ? 8.110 -7.685 14.645 1.00 67.88 258 PRO A O 1
ATOM 2082 N N . ALA A 1 259 ? 9.435 -8.750 16.130 1.00 56.16 259 ALA A N 1
ATOM 2083 C CA . ALA A 1 259 ? 8.511 -9.858 16.340 1.00 56.16 259 ALA A CA 1
ATOM 2084 C C . ALA A 1 259 ? 7.154 -9.301 16.796 1.00 56.16 259 ALA A C 1
ATOM 2086 O O . ALA A 1 259 ? 7.112 -8.430 17.671 1.00 56.16 259 ALA A O 1
ATOM 2087 N N . ALA A 1 260 ? 6.067 -9.776 16.180 1.00 49.97 260 ALA A N 1
ATOM 2088 C CA . ALA A 1 260 ? 4.718 -9.444 16.617 1.00 49.97 260 ALA A CA 1
ATOM 2089 C C . ALA A 1 260 ? 4.601 -9.817 18.104 1.00 49.97 260 ALA A C 1
ATOM 2091 O O . ALA A 1 260 ? 4.820 -10.976 18.458 1.00 49.97 260 ALA A O 1
ATOM 2092 N N . ARG A 1 261 ? 4.380 -8.813 18.959 1.00 35.41 261 ARG A N 1
ATOM 2093 C CA . ARG A 1 261 ? 4.159 -9.010 20.395 1.00 35.41 261 ARG A CA 1
ATOM 2094 C C . ARG A 1 261 ? 2.745 -9.503 20.648 1.00 35.41 261 ARG A C 1
ATOM 2096 O O . ARG A 1 261 ? 1.837 -9.029 19.930 1.00 35.41 261 ARG A O 1
#